Protein AF-A0A9P7WUP9-F1 (afdb_monomer_lite)

Foldseek 3Di:
DVVVLVVVLVCLLCVLVVVLVVVVPPPQQALLNNVVSLLSSLLSLLVVLVDCVSVDPPVVSVVSLVVSVVVVCCQCPVDPPVVSVLLNCLQLQQVLLQLPDDPPSNDNDSDSDPDDDDDDQDLSHDPVSLCVSLCCCLPVPLVVCVVVVVCVDVVSVPDDSVVLSVLSSQLSSCLSRCHPPNVDGDDDPDDSLNVLVVCCPPPSRNSVSVVNNPSSPD

Radius of gyration: 20.0 Å; chains: 1; bounding box: 51×33×60 Å

Secondary structure (DSSP, 8-state):
-HHHHHHHHHHHHHHHHHHHHHHHTSTT--HHHHHHHHHHHHHHHHHHHH-TTS---HHHHHHHHHHHHHHHHIIIIISS-THHHHHHHH-TTTTTTTTSS---TT-S-------------S-SS-HHHHHHHHHIIIIIIIIHHHHHT---SHHHHTS-HHHHHHHHHHHHHHHHHT-TTTTSPPPTT--HHHHHHHHTT-TTTHHHHHHHHGGGG-

pLDDT: mean 72.47, std 13.75, range [35.84, 87.88]

Structure (mmCIF, N/CA/C/O backbone):
data_AF-A0A9P7WUP9-F1
#
_entry.id   AF-A0A9P7WUP9-F1
#
loop_
_atom_site.group_PDB
_atom_site.id
_atom_site.type_symbol
_atom_site.label_atom_id
_atom_site.label_alt_id
_atom_site.label_comp_id
_atom_site.label_asym_id
_atom_site.label_entity_id
_atom_site.label_seq_id
_atom_site.pdbx_PDB_ins_code
_atom_site.Cartn_x
_atom_site.Cartn_y
_atom_site.Cartn_z
_atom_site.occupancy
_atom_site.B_iso_or_equiv
_atom_site.auth_seq_id
_atom_site.auth_comp_id
_atom_site.auth_asym_id
_atom_site.auth_atom_id
_atom_site.pdbx_PDB_model_num
ATOM 1 N N . MET A 1 1 ? -19.167 -6.032 39.238 1.00 62.56 1 MET A N 1
ATOM 2 C CA . MET A 1 1 ? -20.001 -5.848 38.029 1.00 62.56 1 MET A CA 1
ATOM 3 C C . MET A 1 1 ? -19.561 -4.649 37.181 1.00 62.56 1 MET A C 1
ATOM 5 O O . MET A 1 1 ? -19.282 -4.850 36.011 1.00 62.56 1 MET A O 1
ATOM 9 N N . TRP A 1 2 ? -19.409 -3.437 37.738 1.00 72.75 2 TRP A N 1
ATOM 10 C CA . TRP A 1 2 ? -18.970 -2.247 36.974 1.00 72.75 2 TRP A CA 1
ATOM 11 C C . TRP A 1 2 ? -17.569 -2.386 36.343 1.00 72.75 2 TRP A C 1
ATOM 13 O O . TRP A 1 2 ? -17.400 -2.153 35.153 1.00 72.75 2 TRP A O 1
ATOM 23 N N . LEU A 1 3 ? -16.593 -2.890 37.106 1.00 78.62 3 LEU A N 1
ATOM 24 C CA . LEU A 1 3 ? -15.221 -3.095 36.623 1.00 78.62 3 LEU A CA 1
ATOM 25 C C . LEU A 1 3 ? -15.123 -4.124 35.482 1.00 78.62 3 LEU A C 1
ATOM 27 O O . LEU A 1 3 ? -14.303 -3.977 34.585 1.00 78.62 3 LEU A O 1
ATOM 31 N N . GLN A 1 4 ? -15.994 -5.140 35.482 1.00 80.31 4 GLN A N 1
ATOM 32 C CA . GLN A 1 4 ? -16.059 -6.123 34.395 1.00 80.31 4 GLN A CA 1
ATOM 33 C C . GLN A 1 4 ? -16.580 -5.486 33.104 1.00 80.31 4 GLN A C 1
ATOM 35 O O . GLN A 1 4 ? -16.032 -5.753 32.043 1.00 80.31 4 GLN A O 1
ATOM 40 N N . LEU A 1 5 ? -17.584 -4.607 33.198 1.00 79.69 5 LEU A N 1
ATOM 41 C CA . LEU A 1 5 ? -18.147 -3.915 32.039 1.00 79.69 5 LEU A CA 1
ATOM 42 C C . LEU A 1 5 ? -17.128 -2.968 31.389 1.00 79.69 5 LEU A C 1
ATOM 44 O O . LEU A 1 5 ? -16.989 -2.963 30.168 1.00 79.69 5 LEU A O 1
ATOM 48 N N . GLU A 1 6 ? -16.401 -2.193 32.194 1.00 80.62 6 GLU A N 1
ATOM 49 C CA . GLU A 1 6 ? -15.355 -1.294 31.689 1.00 80.62 6 GLU A CA 1
ATOM 50 C C . GLU A 1 6 ? -14.178 -2.069 31.086 1.00 80.62 6 GLU A C 1
ATOM 52 O O . GLU A 1 6 ? -13.695 -1.724 30.007 1.00 80.62 6 GLU A O 1
ATOM 57 N N . LEU A 1 7 ? -13.780 -3.185 31.704 1.00 84.69 7 LEU A N 1
ATOM 58 C CA . LEU A 1 7 ? -12.747 -4.056 31.147 1.00 84.69 7 LEU A CA 1
ATOM 59 C C . LEU A 1 7 ? -13.171 -4.642 29.793 1.00 84.69 7 LEU A C 1
ATOM 61 O O . LEU A 1 7 ? -12.380 -4.641 28.854 1.00 84.69 7 LEU A O 1
ATOM 65 N N . THR A 1 8 ? -14.424 -5.087 29.653 1.00 85.25 8 THR A N 1
ATOM 66 C CA . THR A 1 8 ? -14.946 -5.590 28.374 1.00 85.25 8 THR A CA 1
ATOM 67 C C . THR A 1 8 ? -14.913 -4.521 27.283 1.00 85.25 8 THR A C 1
ATOM 69 O O . THR A 1 8 ? -14.540 -4.828 26.153 1.00 85.25 8 THR A O 1
ATOM 72 N N . LYS A 1 9 ? -15.246 -3.263 27.605 1.00 82.75 9 LYS A N 1
ATOM 73 C CA . LYS A 1 9 ? -15.165 -2.151 26.643 1.00 82.75 9 LYS A CA 1
ATOM 74 C C . LYS A 1 9 ? -13.730 -1.906 26.186 1.00 82.75 9 LYS A C 1
ATOM 76 O O . LYS A 1 9 ? -13.494 -1.789 24.987 1.00 82.75 9 LYS A O 1
ATOM 81 N N . ILE A 1 10 ? -12.779 -1.868 27.119 1.00 85.62 10 ILE A N 1
ATOM 82 C CA . ILE A 1 10 ? -11.359 -1.665 26.800 1.00 85.62 10 ILE A CA 1
ATOM 83 C C . ILE A 1 10 ? -10.838 -2.810 25.927 1.00 85.62 10 ILE A C 1
ATOM 85 O O . ILE A 1 10 ? -10.210 -2.557 24.903 1.00 85.62 10 ILE A O 1
ATOM 89 N N . VAL A 1 11 ? -11.142 -4.061 26.281 1.00 87.12 11 VAL A N 1
ATOM 90 C CA . VAL A 1 11 ? -10.733 -5.231 25.489 1.00 87.12 11 VAL A CA 1
ATOM 91 C C . VAL A 1 11 ? -11.311 -5.159 24.075 1.00 87.12 11 VAL A C 1
ATOM 93 O O . VAL A 1 11 ? -10.563 -5.335 23.118 1.00 87.12 11 VAL A O 1
ATOM 96 N N . ALA A 1 12 ? -12.596 -4.825 23.929 1.00 85.94 12 ALA A N 1
ATOM 97 C CA . ALA A 1 12 ? -13.234 -4.690 22.621 1.00 85.94 12 ALA A CA 1
ATOM 98 C C . ALA A 1 12 ? -12.594 -3.583 21.762 1.00 85.94 12 ALA A C 1
ATOM 100 O O . ALA A 1 12 ? -12.435 -3.756 20.558 1.00 85.94 12 ALA A O 1
ATOM 101 N N . ILE A 1 13 ? -12.194 -2.461 22.371 1.00 86.06 13 ILE A N 1
ATOM 102 C CA . ILE A 1 13 ? -11.512 -1.362 21.668 1.00 86.06 13 ILE A CA 1
ATOM 103 C C . ILE A 1 13 ? -10.080 -1.754 21.281 1.00 86.06 13 ILE A C 1
ATOM 105 O O . ILE A 1 13 ? -9.614 -1.369 20.215 1.00 86.06 13 ILE A O 1
ATOM 109 N N . LEU A 1 14 ? -9.355 -2.505 22.109 1.00 87.19 14 LEU A N 1
ATOM 110 C CA . LEU A 1 14 ? -7.961 -2.876 21.827 1.00 87.19 14 LEU A CA 1
ATOM 111 C C . LEU A 1 14 ? -7.829 -4.078 20.884 1.00 87.19 14 LEU A C 1
ATOM 113 O O . LEU A 1 14 ? -6.794 -4.248 20.237 1.00 87.19 14 LEU A O 1
ATOM 117 N N . GLU A 1 15 ? -8.863 -4.910 20.789 1.00 87.88 15 GLU A N 1
ATOM 118 C CA . GLU A 1 15 ? -8.843 -6.155 20.026 1.00 87.88 15 GLU A CA 1
ATOM 119 C C . GLU A 1 15 ? -8.478 -5.984 18.535 1.00 87.88 15 GLU A C 1
ATOM 121 O O . GLU A 1 15 ? -7.623 -6.744 18.068 1.00 87.88 15 GLU A O 1
ATOM 126 N N . PRO A 1 16 ? -9.026 -5.012 17.773 1.00 86.38 16 PRO A N 1
ATOM 127 C CA . PRO A 1 16 ? -8.656 -4.824 16.370 1.00 86.38 16 PRO A CA 1
ATOM 128 C C . PRO A 1 16 ? -7.158 -4.562 16.163 1.00 86.38 16 PRO A C 1
ATOM 130 O O . PRO A 1 16 ? -6.533 -5.220 15.333 1.00 86.38 16 PRO A O 1
ATOM 133 N N . ILE A 1 17 ? -6.556 -3.670 16.959 1.00 83.81 17 ILE A N 1
ATOM 134 C CA . ILE A 1 17 ? -5.115 -3.378 16.886 1.00 83.81 17 ILE A CA 1
ATOM 135 C C . ILE A 1 17 ? -4.290 -4.585 17.328 1.00 83.81 17 ILE A C 1
ATOM 137 O O . ILE A 1 17 ? -3.309 -4.927 16.671 1.00 83.81 17 ILE A O 1
ATOM 141 N N . ALA A 1 18 ? -4.690 -5.273 18.401 1.00 85.62 18 ALA A N 1
ATOM 142 C CA . ALA A 1 18 ? -3.982 -6.461 18.870 1.00 85.62 18 ALA A CA 1
ATOM 143 C C . ALA A 1 18 ? -3.947 -7.567 17.799 1.00 85.62 18 ALA A C 1
ATOM 145 O O . ALA A 1 18 ? -2.917 -8.221 17.613 1.00 85.62 18 ALA A O 1
ATOM 146 N N . ARG A 1 19 ? -5.046 -7.747 17.052 1.00 84.88 19 ARG A N 1
ATOM 147 C CA . ARG A 1 19 ? -5.116 -8.672 15.913 1.00 84.88 19 ARG A CA 1
ATOM 148 C C . ARG A 1 19 ? -4.184 -8.240 14.780 1.00 84.88 19 ARG A C 1
ATOM 150 O O . ARG A 1 19 ? -3.430 -9.085 14.302 1.00 84.88 19 ARG A O 1
ATOM 157 N N . SER A 1 20 ? -4.163 -6.962 14.398 1.00 82.50 20 SER A N 1
ATOM 158 C CA . SER A 1 20 ? -3.258 -6.470 13.345 1.00 82.50 20 SER A CA 1
ATOM 159 C C . SER A 1 20 ? -1.783 -6.597 13.734 1.00 82.50 20 SER A C 1
ATOM 161 O O . SER A 1 20 ? -0.998 -7.123 12.952 1.00 82.50 20 SER A O 1
ATOM 163 N N . ILE A 1 21 ? -1.414 -6.257 14.976 1.00 82.44 21 ILE A N 1
ATOM 164 C CA . ILE A 1 21 ? -0.048 -6.450 15.499 1.00 82.44 21 ILE A CA 1
ATOM 165 C C . ILE A 1 21 ? 0.349 -7.928 15.480 1.00 82.44 21 ILE A C 1
ATOM 167 O O . ILE A 1 21 ? 1.483 -8.267 15.143 1.00 82.44 21 ILE A O 1
ATOM 171 N N . LYS A 1 22 ? -0.569 -8.833 15.837 1.00 83.38 22 LYS A N 1
ATOM 172 C CA . LYS A 1 22 ? -0.310 -10.275 15.753 1.00 83.38 22 LYS A CA 1
ATOM 173 C C . LYS A 1 22 ? -0.059 -10.712 14.309 1.00 83.38 22 LYS A C 1
ATOM 175 O O . LYS A 1 22 ? 0.823 -11.537 14.090 1.00 83.38 22 LYS A O 1
ATOM 180 N N . CYS A 1 23 ? -0.797 -10.157 13.349 1.00 78.44 23 CYS A N 1
ATOM 181 C CA . CYS A 1 23 ? -0.606 -10.455 11.932 1.00 78.44 23 CYS A CA 1
ATOM 182 C C . CYS A 1 23 ? 0.737 -9.923 11.409 1.00 78.44 23 CYS A C 1
ATOM 184 O O . CYS A 1 23 ? 1.380 -10.625 10.642 1.00 78.44 23 CYS A O 1
ATOM 186 N N . PHE A 1 24 ? 1.229 -8.781 11.907 1.00 76.69 24 PHE A N 1
ATOM 187 C CA . PHE A 1 24 ? 2.567 -8.270 11.561 1.00 76.69 24 PHE A CA 1
ATOM 188 C C . PHE A 1 24 ? 3.713 -9.196 11.976 1.00 76.69 24 PHE A C 1
ATOM 190 O O . PHE A 1 24 ? 4.785 -9.156 11.385 1.00 76.69 24 PHE A O 1
ATOM 197 N N . LYS A 1 25 ? 3.505 -10.041 12.991 1.00 72.88 25 LYS A N 1
ATOM 198 C CA . LYS A 1 25 ? 4.520 -11.000 13.454 1.00 72.88 25 LYS A CA 1
ATOM 199 C C . LYS A 1 25 ? 4.623 -12.250 12.578 1.00 72.88 25 LYS A C 1
ATOM 201 O O . LYS A 1 25 ? 5.414 -13.137 12.894 1.00 72.88 25 LYS A O 1
ATOM 206 N N . LEU A 1 26 ? 3.819 -12.366 11.521 1.00 73.50 26 LEU A N 1
ATOM 207 C CA . LEU A 1 26 ? 3.956 -13.459 10.566 1.00 73.50 26 LEU A CA 1
ATOM 208 C C . LEU A 1 26 ? 5.232 -13.252 9.738 1.00 73.50 26 LEU A C 1
ATOM 210 O O . LEU A 1 26 ? 5.483 -12.154 9.246 1.00 73.50 26 LEU A O 1
ATOM 214 N N . LEU A 1 27 ? 6.007 -14.329 9.568 1.00 58.62 27 LEU A N 1
ATOM 215 C CA . LEU A 1 27 ? 7.340 -14.375 8.935 1.00 58.62 27 LEU A CA 1
ATOM 216 C C . LEU A 1 27 ? 7.410 -13.843 7.490 1.00 58.62 27 LEU A C 1
ATOM 218 O O . LEU A 1 27 ? 8.503 -13.678 6.962 1.00 58.62 27 LEU A O 1
ATOM 222 N N . HIS A 1 28 ? 6.269 -13.578 6.855 1.00 66.81 28 HIS A N 1
ATOM 223 C CA . HIS A 1 28 ? 6.172 -13.167 5.453 1.00 66.81 28 HIS A CA 1
ATOM 224 C C . HIS A 1 28 ? 5.300 -11.921 5.257 1.00 66.81 28 HIS A C 1
ATOM 226 O O . HIS A 1 28 ? 4.735 -11.735 4.185 1.00 66.81 28 HIS A O 1
ATOM 232 N N . THR A 1 29 ? 5.144 -11.090 6.292 1.00 72.88 29 THR A N 1
ATOM 233 C CA . THR A 1 29 ? 4.345 -9.863 6.180 1.00 72.88 29 THR A CA 1
ATOM 234 C C . THR A 1 29 ? 5.063 -8.857 5.289 1.00 72.88 29 THR A C 1
ATOM 236 O O . THR A 1 29 ? 6.100 -8.319 5.670 1.00 72.88 29 THR A O 1
ATOM 239 N N . THR A 1 30 ? 4.503 -8.577 4.116 1.00 75.94 30 THR A N 1
ATOM 240 C CA . THR A 1 30 ? 4.997 -7.511 3.241 1.00 75.94 30 THR A CA 1
ATOM 241 C C . THR A 1 30 ? 4.449 -6.152 3.695 1.00 75.94 30 THR A C 1
ATOM 243 O O . THR A 1 30 ? 3.399 -6.091 4.343 1.00 75.94 30 THR A O 1
ATOM 246 N N . PRO A 1 31 ? 5.079 -5.022 3.331 1.00 76.50 31 PRO A N 1
ATOM 247 C CA . PRO A 1 31 ? 4.503 -3.704 3.606 1.00 76.50 31 PRO A CA 1
ATOM 248 C C . PRO A 1 31 ? 3.100 -3.510 2.985 1.00 76.50 31 PRO A C 1
ATOM 250 O O . PRO A 1 31 ? 2.263 -2.808 3.554 1.00 76.50 31 PRO A O 1
ATOM 253 N N . ALA A 1 32 ? 2.779 -4.207 1.887 1.00 76.56 32 ALA A N 1
ATOM 254 C CA . ALA A 1 32 ? 1.422 -4.237 1.340 1.00 76.56 32 ALA A CA 1
ATOM 255 C C . ALA A 1 32 ? 0.431 -4.931 2.297 1.00 76.56 32 ALA A C 1
ATOM 257 O O . ALA A 1 32 ? -0.663 -4.415 2.535 1.00 76.56 32 ALA A O 1
ATOM 258 N N . ASP A 1 33 ? 0.825 -6.053 2.907 1.00 77.38 33 ASP A N 1
ATOM 259 C CA . ASP A 1 33 ? 0.020 -6.746 3.922 1.00 77.38 33 ASP A CA 1
ATOM 260 C C . ASP A 1 33 ? -0.185 -5.882 5.170 1.00 77.38 33 ASP A C 1
ATOM 262 O O . ASP A 1 33 ? -1.268 -5.889 5.760 1.00 77.38 33 ASP A O 1
ATOM 266 N N . VAL A 1 34 ? 0.818 -5.075 5.544 1.00 79.81 34 VAL A N 1
ATOM 267 C CA . VAL A 1 34 ? 0.693 -4.114 6.651 1.00 79.81 34 VAL A CA 1
ATOM 268 C C . VAL A 1 34 ? -0.456 -3.138 6.398 1.00 79.81 34 VAL A C 1
ATOM 270 O O . VAL A 1 34 ? -1.301 -2.934 7.276 1.00 79.81 34 VAL A O 1
ATOM 273 N N . MET A 1 35 ? -0.542 -2.600 5.178 1.00 78.25 35 MET A N 1
ATOM 274 C CA . MET A 1 35 ? -1.628 -1.708 4.772 1.00 78.25 35 MET A CA 1
ATOM 275 C C . MET A 1 35 ? -2.991 -2.418 4.821 1.00 78.25 35 MET A C 1
ATOM 277 O O . MET A 1 35 ? -3.964 -1.856 5.329 1.00 78.25 35 MET A O 1
ATOM 281 N N . VAL A 1 36 ? -3.069 -3.680 4.380 1.00 79.25 36 VAL A N 1
ATOM 282 C CA . VAL A 1 36 ? -4.298 -4.495 4.459 1.00 79.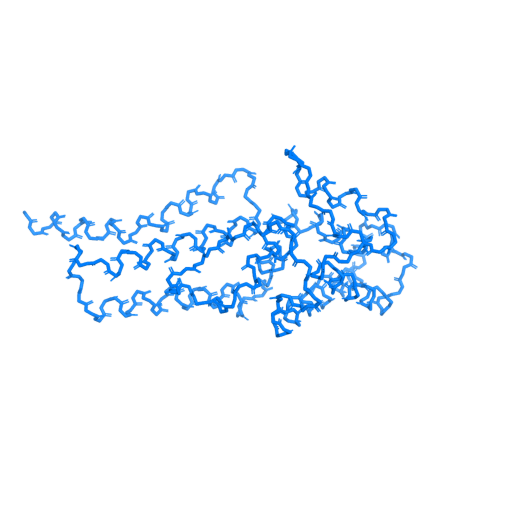25 36 VAL A CA 1
ATOM 283 C C . VAL A 1 36 ? -4.751 -4.701 5.903 1.00 79.25 36 VAL A C 1
ATOM 285 O O . VAL A 1 36 ? -5.920 -4.463 6.221 1.00 79.25 36 VAL A O 1
ATOM 288 N N . PHE A 1 37 ? -3.852 -5.106 6.801 1.00 81.81 37 PHE A N 1
ATOM 289 C CA . PHE A 1 37 ? -4.190 -5.315 8.210 1.00 81.81 37 PHE A CA 1
ATOM 290 C C . PHE A 1 37 ? -4.584 -4.018 8.914 1.00 81.81 37 PHE A C 1
ATOM 292 O O . PHE A 1 37 ? -5.443 -4.038 9.802 1.00 81.81 37 PHE A O 1
ATOM 299 N N . TRP A 1 38 ? -3.997 -2.887 8.524 1.00 79.62 38 TRP A N 1
ATOM 300 C CA . TRP A 1 38 ? -4.392 -1.587 9.051 1.00 79.62 38 TRP A CA 1
ATOM 301 C C . TRP A 1 38 ? -5.802 -1.195 8.600 1.00 79.62 38 TRP A C 1
ATOM 303 O O . TRP A 1 38 ? -6.638 -0.822 9.423 1.00 79.62 38 TRP A O 1
ATOM 313 N N . MET A 1 39 ? -6.123 -1.376 7.316 1.00 77.88 39 MET A N 1
ATOM 314 C CA . MET A 1 39 ? -7.476 -1.144 6.798 1.00 77.88 39 MET A CA 1
ATOM 315 C C . MET A 1 39 ? -8.512 -2.078 7.440 1.00 77.88 39 MET A C 1
ATOM 317 O O . MET A 1 39 ? -9.614 -1.643 7.776 1.00 77.88 39 MET A O 1
ATOM 321 N N . ALA A 1 40 ? -8.158 -3.343 7.683 1.00 80.94 40 ALA A N 1
ATOM 322 C CA . ALA A 1 40 ? -9.025 -4.295 8.376 1.00 80.94 40 ALA A CA 1
ATOM 323 C C . ALA A 1 40 ? -9.293 -3.895 9.841 1.00 80.94 40 ALA A C 1
ATOM 325 O O . ALA A 1 40 ? -10.426 -4.027 10.323 1.00 80.94 40 ALA A O 1
ATOM 326 N N . ALA A 1 41 ? -8.285 -3.368 10.548 1.00 83.44 41 ALA A N 1
ATOM 327 C CA . ALA A 1 41 ? -8.467 -2.812 11.889 1.00 83.44 41 ALA A CA 1
ATOM 328 C C . ALA A 1 41 ? -9.416 -1.612 11.875 1.00 83.44 41 ALA A C 1
ATOM 330 O O . ALA A 1 41 ? -10.348 -1.569 12.674 1.00 83.44 41 ALA A O 1
ATOM 331 N N . LEU A 1 42 ? -9.234 -0.676 10.944 1.00 81.75 42 LEU A N 1
ATOM 332 C CA . LEU A 1 42 ? -10.086 0.509 10.817 1.00 81.75 42 LEU A CA 1
ATOM 333 C C . LEU A 1 42 ? -11.546 0.150 10.504 1.00 81.75 42 LEU A C 1
ATOM 335 O O . LEU A 1 42 ? -12.458 0.652 11.161 1.00 81.75 42 LEU A O 1
ATOM 339 N N . ALA A 1 43 ? -11.779 -0.803 9.597 1.00 79.31 43 ALA A N 1
ATOM 340 C CA . ALA A 1 43 ? -13.119 -1.323 9.327 1.00 79.31 43 ALA A CA 1
ATOM 341 C C . ALA A 1 43 ? -13.752 -1.976 10.572 1.00 79.31 43 ALA A C 1
ATOM 343 O O . ALA A 1 43 ? -14.947 -1.815 10.839 1.00 79.31 43 ALA A O 1
ATOM 344 N N . SER A 1 44 ? -12.947 -2.688 11.368 1.00 82.75 44 SER A N 1
ATOM 345 C CA . SER A 1 44 ? -13.396 -3.277 12.634 1.00 82.75 44 SER A CA 1
ATOM 346 C C . SER A 1 44 ? -13.752 -2.199 13.660 1.00 82.75 44 SER A C 1
ATOM 348 O O . SER A 1 44 ? -14.784 -2.312 14.323 1.00 82.75 44 SER A O 1
ATOM 350 N N . TYR A 1 45 ? -12.958 -1.127 13.748 1.00 83.44 45 TYR A N 1
ATOM 351 C CA . TYR A 1 45 ? -13.278 0.031 14.577 1.00 83.44 45 TYR A CA 1
ATOM 352 C C . TYR A 1 45 ? -14.578 0.686 14.158 1.00 83.44 45 TYR A C 1
ATOM 354 O O . TYR A 1 45 ? -15.410 0.932 15.021 1.00 83.44 45 TYR A O 1
ATOM 362 N N . GLU A 1 46 ? -14.812 0.919 12.868 1.00 81.00 46 GLU A N 1
ATOM 363 C CA . GLU A 1 46 ? -16.058 1.559 12.450 1.00 81.00 46 GLU A CA 1
ATOM 364 C C . GLU A 1 46 ? -17.279 0.712 12.815 1.00 81.00 46 GLU A C 1
ATOM 366 O O . GLU A 1 46 ? -18.282 1.247 13.287 1.00 81.00 46 GLU A O 1
ATOM 371 N N . LYS A 1 47 ? -17.181 -0.619 12.705 1.00 81.25 47 LYS A N 1
ATOM 372 C CA . LYS A 1 47 ? -18.238 -1.528 13.166 1.00 81.25 47 LYS A CA 1
ATOM 373 C C . LYS A 1 47 ? -18.471 -1.417 14.673 1.00 81.25 47 LYS A C 1
ATOM 375 O O . LYS A 1 47 ? -19.620 -1.376 15.106 1.00 81.25 47 LYS A O 1
ATOM 380 N N . ILE A 1 48 ? -17.403 -1.374 15.468 1.00 83.62 48 ILE A N 1
ATOM 381 C CA . ILE A 1 48 ? -17.481 -1.270 16.930 1.00 83.62 48 ILE A CA 1
ATOM 382 C C . ILE A 1 48 ? -18.063 0.088 17.344 1.00 83.62 48 ILE A C 1
ATOM 384 O O . ILE A 1 48 ? -18.997 0.132 18.144 1.00 83.62 48 ILE A O 1
ATOM 388 N N . LEU A 1 49 ? -17.557 1.177 16.767 1.00 82.00 49 LEU A N 1
ATOM 389 C CA . LEU A 1 49 ? -17.940 2.556 17.075 1.00 82.00 49 LEU A CA 1
ATOM 390 C C . LEU A 1 49 ? -19.343 2.910 16.563 1.00 82.00 49 LEU A C 1
ATOM 392 O O . LEU A 1 49 ? -20.023 3.727 17.179 1.00 82.00 49 LEU A O 1
ATOM 396 N N . SER A 1 50 ? -19.799 2.281 15.476 1.00 79.81 50 SER A N 1
ATOM 397 C CA . SER A 1 50 ? -21.176 2.413 14.976 1.00 79.81 50 SER A CA 1
ATOM 398 C C . SER A 1 50 ? -22.168 1.516 15.718 1.00 79.81 50 SER A C 1
ATOM 400 O O . SER A 1 50 ? -23.379 1.715 15.619 1.00 79.81 50 SER A O 1
ATOM 402 N N . SER A 1 51 ? -21.686 0.515 16.460 1.00 77.00 51 SER A N 1
ATOM 403 C CA . SER A 1 51 ? -22.553 -0.355 17.247 1.00 77.00 51 SER A CA 1
ATOM 404 C C . SER A 1 51 ? -23.003 0.341 18.534 1.00 77.00 51 SER A C 1
ATOM 406 O O . SER A 1 51 ? -22.203 0.875 19.301 1.00 77.00 51 SER A O 1
ATOM 408 N N . SER A 1 52 ? -24.298 0.265 18.843 1.00 67.94 52 SER A N 1
ATOM 409 C CA . SER A 1 52 ? -24.848 0.739 20.122 1.00 67.94 52 SER A CA 1
ATOM 410 C C . SER A 1 52 ? -24.485 -0.164 21.315 1.00 67.94 52 SER A C 1
ATOM 412 O O . SER A 1 52 ? -24.873 0.121 22.448 1.00 67.94 52 SER A O 1
ATOM 414 N N . VAL A 1 53 ? -23.727 -1.243 21.077 1.00 71.19 53 VAL A N 1
ATOM 415 C CA . VAL A 1 53 ? -23.421 -2.306 22.046 1.00 71.19 53 VAL A CA 1
ATOM 416 C C . VAL A 1 53 ? -22.539 -1.799 23.186 1.00 71.19 53 VAL A C 1
ATOM 418 O O . VAL A 1 53 ? -22.809 -2.096 24.347 1.00 71.19 53 VAL A O 1
ATOM 421 N N . LEU A 1 54 ? -21.515 -0.995 22.883 1.00 70.62 54 LEU A N 1
ATOM 422 C CA . LEU A 1 54 ? -20.573 -0.514 23.900 1.00 70.62 54 LEU A CA 1
ATOM 423 C C . LEU A 1 54 ? -21.057 0.737 24.650 1.00 70.62 54 LEU A C 1
ATOM 425 O O . LEU A 1 54 ? -20.437 1.112 25.647 1.00 70.62 54 LEU A O 1
ATOM 429 N N . LYS A 1 55 ? -22.157 1.368 24.196 1.00 80.12 55 LYS A N 1
ATOM 430 C CA . LYS A 1 55 ? -22.725 2.618 24.746 1.00 80.12 55 LYS A CA 1
ATOM 431 C C . LYS A 1 55 ? -21.642 3.650 25.101 1.00 80.12 55 LYS A C 1
ATOM 433 O O . LYS A 1 55 ? -21.656 4.230 26.187 1.00 80.12 55 LYS A O 1
ATOM 438 N N . LEU A 1 56 ? -20.663 3.822 24.212 1.00 80.25 56 LEU A N 1
ATOM 439 C CA . LEU A 1 56 ? -19.565 4.755 24.435 1.00 80.25 56 LEU A CA 1
ATOM 440 C C . LEU A 1 56 ? -20.080 6.200 24.343 1.00 80.25 56 LEU A C 1
ATOM 442 O O . LEU A 1 56 ? -20.911 6.495 23.479 1.00 80.25 56 LEU A O 1
ATOM 446 N N . PRO A 1 57 ? -19.592 7.112 25.201 1.00 84.88 57 PRO A N 1
ATOM 447 C CA . PRO A 1 57 ? -19.833 8.538 25.044 1.00 84.88 57 PRO A CA 1
ATOM 448 C C . PRO A 1 57 ? -19.362 9.020 23.673 1.00 84.88 57 PRO A C 1
ATOM 450 O O . PRO A 1 57 ? -18.303 8.616 23.190 1.00 84.88 57 PRO A O 1
ATOM 453 N N . ARG A 1 58 ? -20.127 9.933 23.071 1.00 80.62 58 ARG A N 1
ATOM 454 C CA . ARG A 1 58 ? -19.809 10.491 21.752 1.00 80.62 58 ARG A CA 1
ATOM 455 C C . ARG A 1 58 ? -18.420 11.138 21.707 1.00 80.62 58 ARG A C 1
ATOM 457 O O . ARG A 1 58 ? -17.715 10.938 20.727 1.00 80.62 58 ARG A O 1
ATOM 464 N N . SER A 1 59 ? -18.018 11.828 22.774 1.00 83.81 59 SER A N 1
ATOM 465 C CA . SER A 1 59 ? -16.683 12.427 22.895 1.00 83.81 59 SER A CA 1
ATOM 466 C C . SER A 1 59 ? -15.567 11.388 22.760 1.00 83.81 59 SER A C 1
ATOM 468 O O . SER A 1 59 ? -14.659 11.566 21.963 1.00 83.81 59 SER A O 1
ATOM 470 N N . ILE A 1 60 ? -15.692 10.246 23.444 1.00 84.31 60 ILE A N 1
ATOM 471 C CA . ILE A 1 60 ? -14.704 9.159 23.383 1.00 84.31 60 ILE A CA 1
ATOM 472 C C . ILE A 1 60 ? -14.646 8.543 21.979 1.00 84.31 60 ILE A C 1
ATOM 474 O O . ILE A 1 60 ? -13.570 8.219 21.484 1.00 84.31 60 ILE A O 1
ATOM 478 N N . VAL A 1 61 ? -15.792 8.385 21.313 1.00 81.88 61 VAL A N 1
ATOM 479 C CA . VAL A 1 61 ? -15.836 7.884 19.930 1.00 81.88 61 VAL A CA 1
ATOM 480 C C . VAL A 1 61 ? -15.123 8.844 18.975 1.00 81.88 61 VAL A C 1
ATOM 482 O O . VAL A 1 61 ? -14.371 8.402 18.107 1.00 81.88 61 VAL A O 1
ATOM 485 N N . GLU A 1 62 ? -15.351 10.148 19.129 1.00 81.88 62 GLU A N 1
ATOM 486 C CA . GLU A 1 62 ? -14.698 11.184 18.327 1.00 81.88 62 GLU A CA 1
ATOM 487 C C . GLU A 1 62 ? -13.182 11.223 18.584 1.00 81.88 62 GLU A C 1
ATOM 489 O O . GLU A 1 62 ? -12.418 11.267 17.618 1.00 81.88 62 GLU A O 1
ATOM 494 N N . ASP A 1 63 ? -12.738 11.067 19.835 1.00 84.69 63 ASP A N 1
ATOM 495 C CA . ASP A 1 63 ? -11.316 10.983 20.196 1.00 84.69 63 ASP A CA 1
ATOM 496 C C . ASP A 1 63 ? -10.634 9.756 19.576 1.00 84.69 63 ASP A C 1
ATOM 498 O O . ASP A 1 63 ? -9.567 9.867 18.967 1.00 84.69 63 ASP A O 1
ATOM 502 N N . ILE A 1 64 ? -11.267 8.579 19.662 1.0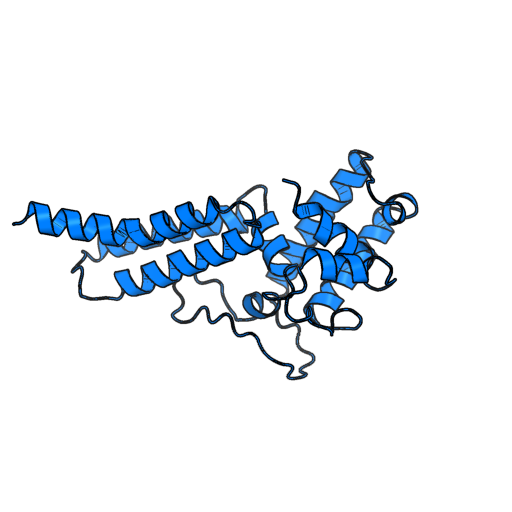0 83.75 64 ILE A N 1
ATOM 503 C CA . ILE A 1 64 ? -10.745 7.351 19.043 1.00 83.75 64 ILE A CA 1
ATOM 504 C C . ILE A 1 64 ? -10.625 7.538 17.527 1.00 83.75 64 ILE A C 1
ATOM 506 O O . ILE A 1 64 ? -9.593 7.201 16.942 1.00 83.75 64 ILE A O 1
ATOM 510 N N . ARG A 1 65 ? -11.640 8.122 16.876 1.00 82.31 65 ARG A N 1
ATOM 511 C CA . ARG A 1 65 ? -11.584 8.424 15.438 1.00 82.31 65 ARG A CA 1
ATOM 512 C C . ARG A 1 65 ? -10.469 9.407 15.103 1.00 82.31 65 ARG A C 1
ATOM 514 O O . ARG A 1 65 ? -9.780 9.208 14.105 1.00 82.31 65 ARG A O 1
ATOM 521 N N . ALA A 1 66 ? -10.274 10.446 15.912 1.00 80.56 66 ALA A N 1
ATOM 522 C CA . ALA A 1 66 ? -9.209 11.421 15.713 1.00 80.56 66 ALA A CA 1
ATOM 523 C C . ALA A 1 66 ? -7.821 10.767 15.799 1.00 80.56 66 ALA A C 1
ATOM 525 O O . ALA A 1 66 ? -6.990 10.993 14.919 1.00 80.56 66 ALA A O 1
ATOM 526 N N . ILE A 1 67 ? -7.593 9.900 16.792 1.00 84.19 67 ILE A N 1
ATOM 527 C CA . ILE A 1 67 ? -6.335 9.156 16.956 1.00 84.19 67 ILE A CA 1
ATOM 528 C C . ILE A 1 67 ? -6.084 8.238 15.755 1.00 84.19 67 ILE A C 1
ATOM 530 O O . ILE A 1 67 ? -5.003 8.273 15.172 1.00 84.19 67 ILE A O 1
ATOM 534 N N . LEU A 1 68 ? -7.082 7.450 15.351 1.00 82.75 68 LEU A N 1
ATOM 535 C CA . LEU A 1 68 ? -6.962 6.523 14.221 1.00 82.75 68 LEU A CA 1
ATOM 536 C C . LEU A 1 68 ? -6.715 7.256 12.894 1.00 82.75 68 LEU A C 1
ATOM 538 O O . LEU A 1 68 ? -5.863 6.838 12.113 1.00 82.75 68 LEU A O 1
ATOM 542 N N . ASN A 1 69 ? -7.404 8.377 12.656 1.00 78.88 69 ASN A N 1
ATOM 543 C CA . ASN A 1 69 ? -7.173 9.228 11.487 1.00 78.88 69 ASN A CA 1
ATOM 544 C C . ASN A 1 69 ? -5.770 9.836 11.489 1.00 78.88 69 ASN A C 1
ATOM 546 O O . ASN A 1 69 ? -5.119 9.873 10.447 1.00 78.88 69 ASN A O 1
ATOM 550 N N . LYS A 1 70 ? -5.306 10.312 12.650 1.00 80.56 70 LYS A N 1
ATOM 551 C CA . LYS A 1 70 ? -3.955 10.849 12.806 1.00 80.56 70 LYS A CA 1
ATOM 552 C C . LYS A 1 70 ? -2.914 9.786 12.459 1.00 80.56 70 LYS A C 1
ATOM 554 O O . LYS A 1 70 ? -2.099 10.031 11.584 1.00 80.56 70 LYS A O 1
ATOM 559 N N . GLN A 1 71 ? -3.010 8.595 13.050 1.00 79.94 71 GLN A N 1
ATOM 560 C CA . GLN A 1 71 ? -2.093 7.482 12.774 1.00 79.94 71 GLN A CA 1
ATOM 561 C C . GLN A 1 71 ? -2.133 7.034 11.303 1.00 79.94 71 GLN A C 1
ATOM 563 O O . GLN A 1 71 ? -1.098 6.755 10.703 1.00 79.94 71 GLN A O 1
ATOM 568 N N . PHE A 1 72 ? -3.317 7.007 10.682 1.00 76.00 72 PHE A N 1
ATOM 569 C CA . PHE A 1 72 ? -3.446 6.707 9.255 1.00 76.00 72 PHE A CA 1
ATOM 570 C C . PHE A 1 72 ? -2.755 7.757 8.374 1.00 76.00 72 PHE A C 1
ATOM 572 O O . PHE A 1 72 ? -2.036 7.393 7.445 1.00 76.00 72 PHE A O 1
ATOM 579 N N . ASN A 1 73 ? -2.955 9.049 8.650 1.00 73.69 73 ASN A N 1
ATOM 580 C CA . ASN A 1 73 ? -2.294 10.123 7.904 1.00 73.69 73 ASN A CA 1
ATOM 581 C C . ASN A 1 73 ? -0.776 10.113 8.131 1.00 73.69 73 ASN A C 1
ATOM 583 O O . ASN A 1 73 ? -0.034 10.225 7.161 1.00 73.69 73 ASN A O 1
ATOM 587 N N . GLU A 1 74 ? -0.320 9.884 9.365 1.00 74.44 74 GLU A N 1
ATOM 588 C CA . GLU A 1 74 ? 1.105 9.735 9.677 1.00 74.44 74 GLU A CA 1
ATOM 589 C C . GLU A 1 74 ? 1.733 8.624 8.833 1.00 74.44 74 GLU A C 1
ATOM 591 O O . GLU A 1 74 ? 2.766 8.841 8.221 1.00 74.44 74 GLU A O 1
ATOM 596 N N . MET A 1 75 ? 1.075 7.475 8.690 1.00 69.50 75 MET A N 1
ATOM 597 C CA . MET A 1 75 ? 1.593 6.361 7.890 1.00 69.50 75 MET A CA 1
ATOM 598 C C . MET A 1 75 ? 1.502 6.561 6.366 1.00 69.50 75 MET A C 1
ATOM 600 O O . MET A 1 75 ? 2.234 5.901 5.633 1.00 69.50 75 MET A O 1
ATOM 604 N N . THR A 1 76 ? 0.600 7.418 5.872 1.00 65.56 76 THR A N 1
ATOM 605 C CA . THR A 1 76 ? 0.288 7.519 4.427 1.00 65.56 76 THR A CA 1
ATOM 606 C C . THR A 1 76 ? 0.624 8.854 3.767 1.00 65.56 76 THR A C 1
ATOM 608 O O . THR A 1 76 ? 0.611 8.919 2.541 1.00 65.56 76 THR A O 1
ATOM 611 N N . LYS A 1 77 ? 0.845 9.923 4.537 1.00 63.78 77 LYS A N 1
ATOM 612 C CA . LYS A 1 77 ? 1.069 11.289 4.030 1.00 63.78 77 LYS A CA 1
ATOM 613 C C . LYS A 1 77 ? 2.269 11.980 4.668 1.00 63.78 77 LYS A C 1
ATOM 615 O O . LYS A 1 77 ? 2.945 12.728 3.973 1.00 63.78 77 LYS A O 1
ATOM 620 N N . ASP A 1 78 ? 2.504 11.751 5.963 1.00 56.97 78 ASP A N 1
ATOM 621 C CA . ASP A 1 78 ? 3.491 12.514 6.747 1.00 56.97 78 ASP A CA 1
ATOM 622 C C . ASP A 1 78 ? 4.733 11.692 7.165 1.00 56.97 78 ASP A C 1
ATOM 624 O O . ASP A 1 78 ? 5.666 12.237 7.756 1.00 56.97 78 ASP A O 1
ATOM 628 N N . ALA A 1 79 ? 4.780 10.388 6.872 1.00 48.88 79 ALA A N 1
ATOM 629 C CA . ALA A 1 79 ? 5.946 9.545 7.142 1.00 48.88 79 ALA A CA 1
ATOM 630 C C . ALA A 1 79 ? 7.027 9.714 6.059 1.00 48.88 79 ALA A C 1
ATOM 632 O O . ALA A 1 79 ? 6.701 9.891 4.888 1.00 48.88 79 ALA A O 1
ATOM 633 N N . PRO A 1 80 ? 8.318 9.502 6.385 1.00 50.75 80 PRO A N 1
ATOM 634 C CA . PRO A 1 80 ? 9.402 9.400 5.396 1.00 50.75 80 PRO A CA 1
ATOM 635 C C . PRO A 1 80 ? 9.284 8.170 4.465 1.00 50.75 80 PRO A C 1
ATOM 637 O O . PRO A 1 80 ? 10.226 7.819 3.756 1.00 50.75 80 PRO A O 1
ATOM 640 N N . SER A 1 81 ? 8.151 7.467 4.488 1.00 57.72 81 SER A N 1
ATOM 641 C CA . SER A 1 81 ? 7.974 6.156 3.891 1.00 57.72 81 SER A CA 1
ATOM 642 C C . SER A 1 81 ? 6.568 6.006 3.311 1.00 57.72 81 SER A C 1
ATOM 644 O O . SER A 1 81 ? 5.742 5.254 3.831 1.00 57.72 81 SER A O 1
ATOM 646 N N . ASP A 1 82 ? 6.335 6.604 2.143 1.00 70.31 82 ASP A N 1
ATOM 647 C CA . ASP A 1 82 ? 5.237 6.195 1.251 1.00 70.31 82 ASP A CA 1
ATOM 648 C C . ASP A 1 82 ? 5.411 4.747 0.745 1.00 70.31 82 ASP A C 1
ATOM 650 O O . ASP A 1 82 ? 4.675 4.294 -0.131 1.00 70.31 82 ASP A O 1
ATOM 654 N N . CYS A 1 83 ? 6.361 3.985 1.305 1.00 72.50 83 CYS A N 1
ATOM 655 C CA . CYS A 1 83 ? 6.610 2.585 1.013 1.00 72.50 83 CYS A CA 1
ATOM 656 C C . CYS A 1 83 ? 5.347 1.736 1.176 1.00 72.50 83 CYS A C 1
ATOM 658 O O . CYS A 1 83 ? 5.123 0.863 0.348 1.00 72.50 83 CYS A O 1
ATOM 660 N N . TYR A 1 84 ? 4.481 2.005 2.159 1.00 74.38 84 TYR A N 1
ATOM 661 C CA . TYR A 1 84 ? 3.240 1.246 2.348 1.00 74.38 84 TYR A CA 1
ATOM 662 C C . TYR A 1 84 ? 2.242 1.506 1.219 1.00 74.38 84 TYR A C 1
ATOM 664 O O . TYR A 1 84 ? 1.683 0.570 0.658 1.00 74.38 84 TYR A O 1
ATOM 672 N N . ALA A 1 85 ? 2.058 2.769 0.825 1.00 73.94 85 ALA A N 1
ATOM 673 C CA . ALA A 1 85 ? 1.188 3.126 -0.294 1.00 73.94 85 ALA A CA 1
ATOM 674 C C . ALA A 1 85 ? 1.756 2.633 -1.636 1.00 73.94 85 ALA A C 1
ATOM 676 O O . ALA A 1 85 ? 1.012 2.129 -2.478 1.00 73.94 85 ALA A O 1
ATOM 677 N N . ALA A 1 86 ? 3.074 2.735 -1.819 1.00 76.69 86 ALA A N 1
ATOM 678 C CA . ALA A 1 86 ? 3.775 2.284 -3.011 1.00 76.69 86 ALA A CA 1
ATOM 679 C C . ALA A 1 86 ? 3.734 0.761 -3.158 1.00 76.69 86 ALA A C 1
ATOM 681 O O . ALA A 1 86 ? 3.331 0.264 -4.201 1.00 76.69 86 ALA A O 1
ATOM 682 N N . THR A 1 87 ? 4.077 0.006 -2.117 1.00 77.44 87 THR A N 1
ATOM 683 C CA . THR A 1 87 ? 4.014 -1.466 -2.143 1.00 77.44 87 THR A CA 1
ATOM 684 C C . THR A 1 87 ? 2.585 -1.973 -2.281 1.00 77.44 87 THR A C 1
ATOM 686 O O . THR A 1 87 ? 2.358 -2.923 -3.019 1.00 77.44 87 THR A O 1
ATOM 689 N N . PHE A 1 88 ? 1.609 -1.312 -1.653 1.00 78.06 88 PHE A N 1
ATOM 690 C CA . PHE A 1 88 ? 0.200 -1.650 -1.828 1.00 78.06 88 PHE A CA 1
ATOM 691 C C . PHE A 1 88 ? -0.286 -1.396 -3.264 1.00 78.06 88 PHE A C 1
ATOM 693 O O . PHE A 1 88 ? -1.067 -2.185 -3.789 1.00 78.06 88 PHE A O 1
ATOM 700 N N . LEU A 1 89 ? 0.206 -0.343 -3.930 1.00 79.00 89 LEU A N 1
ATOM 701 C CA . LEU A 1 89 ? -0.046 -0.116 -5.356 1.00 79.00 89 LEU A CA 1
ATOM 702 C C . LEU A 1 89 ? 0.611 -1.199 -6.223 1.00 79.00 89 LEU A C 1
ATOM 704 O O . LEU A 1 89 ? -0.027 -1.729 -7.131 1.00 79.00 89 LEU A O 1
ATOM 708 N N . LEU A 1 90 ? 1.875 -1.520 -5.946 1.00 81.81 90 LEU A N 1
ATOM 709 C CA . LEU A 1 90 ? 2.672 -2.500 -6.692 1.00 81.81 90 LEU A CA 1
ATOM 710 C C . LEU A 1 90 ? 2.266 -3.955 -6.424 1.00 81.81 90 LEU A C 1
ATOM 712 O O . LEU A 1 90 ? 2.800 -4.853 -7.065 1.00 81.81 90 LEU A O 1
ATOM 716 N N . GLU A 1 91 ? 1.332 -4.201 -5.508 1.00 81.50 91 GLU A N 1
ATOM 717 C CA . GLU A 1 91 ? 0.736 -5.513 -5.293 1.00 81.50 91 GLU A CA 1
ATOM 718 C C . GLU A 1 91 ? -0.387 -5.741 -6.324 1.00 81.50 91 GLU A C 1
ATOM 720 O O . GLU A 1 91 ? -1.463 -5.135 -6.208 1.00 81.50 91 GLU A O 1
ATOM 725 N N . PRO A 1 92 ? -0.190 -6.612 -7.336 1.00 79.44 92 PRO A N 1
ATOM 726 C CA . PRO A 1 92 ? -1.151 -6.789 -8.424 1.00 79.44 92 PRO A CA 1
ATOM 727 C C . PRO A 1 92 ? -2.532 -7.217 -7.928 1.00 79.44 92 PRO A C 1
ATOM 729 O O . PRO A 1 92 ? -3.545 -6.846 -8.524 1.00 79.44 92 PRO A O 1
ATOM 732 N N . ARG A 1 93 ? -2.587 -7.940 -6.800 1.00 77.44 93 ARG A N 1
ATOM 733 C CA . ARG A 1 93 ? -3.834 -8.398 -6.170 1.00 77.44 93 ARG A CA 1
ATOM 734 C C . ARG A 1 93 ? -4.665 -7.252 -5.584 1.00 77.44 93 ARG A C 1
ATOM 736 O O . ARG A 1 93 ? -5.882 -7.392 -5.459 1.00 77.44 93 ARG A O 1
ATOM 743 N N . TYR A 1 94 ? -4.036 -6.128 -5.234 1.00 73.44 94 TYR A N 1
ATOM 744 C CA . TYR A 1 94 ? -4.687 -4.974 -4.599 1.00 73.44 94 TYR A CA 1
ATOM 745 C C . TYR A 1 94 ? -4.679 -3.704 -5.452 1.00 73.44 94 TYR A C 1
ATOM 747 O O . TYR A 1 94 ? -5.263 -2.698 -5.048 1.00 73.44 94 TYR A O 1
ATOM 755 N N . ARG A 1 95 ? -4.103 -3.757 -6.655 1.00 69.50 95 ARG A N 1
ATOM 756 C CA . ARG A 1 95 ? -4.063 -2.658 -7.629 1.00 69.50 95 ARG A CA 1
ATOM 757 C C . ARG A 1 95 ? -5.400 -1.918 -7.784 1.00 69.50 95 ARG A C 1
ATOM 759 O O . ARG A 1 95 ? -5.428 -0.690 -7.785 1.00 69.50 95 ARG A O 1
ATOM 766 N N . ASP A 1 96 ? -6.512 -2.651 -7.859 1.00 64.12 96 ASP A N 1
ATOM 767 C CA . ASP A 1 96 ? -7.852 -2.066 -8.033 1.00 64.12 96 ASP A CA 1
ATOM 768 C C . ASP A 1 96 ? -8.510 -1.626 -6.711 1.00 64.12 96 ASP A C 1
ATOM 770 O O . ASP A 1 96 ? -9.530 -0.937 -6.717 1.00 64.12 96 ASP A O 1
ATOM 774 N N . ALA A 1 97 ? -7.958 -2.003 -5.556 1.00 62.44 97 ALA A N 1
ATOM 775 C CA . ALA A 1 97 ? -8.499 -1.605 -4.258 1.00 62.44 97 ALA A CA 1
ATOM 776 C C . ALA A 1 97 ? -8.276 -0.106 -3.990 1.00 62.44 97 ALA A C 1
ATOM 778 O O . ALA A 1 97 ? -9.143 0.546 -3.412 1.00 62.44 97 ALA A O 1
ATOM 779 N N . LEU A 1 98 ? -7.161 0.456 -4.475 1.00 54.75 98 LEU A N 1
ATOM 780 C CA . LEU A 1 98 ? -6.857 1.897 -4.428 1.00 54.75 98 LEU A CA 1
ATOM 781 C C . LEU A 1 98 ? -7.699 2.739 -5.393 1.00 54.75 98 LEU A C 1
ATOM 783 O O . LEU A 1 98 ? -7.774 3.959 -5.241 1.00 54.75 98 LEU A O 1
ATOM 787 N N . ALA A 1 99 ? -8.307 2.104 -6.394 1.00 45.84 99 ALA A N 1
ATOM 788 C CA . ALA A 1 99 ? -9.139 2.782 -7.375 1.00 45.84 99 ALA A CA 1
ATOM 789 C C . ALA A 1 99 ? -10.523 3.177 -6.844 1.00 45.84 99 ALA A C 1
ATOM 791 O O . ALA A 1 99 ? -11.206 4.024 -7.421 1.00 45.84 99 ALA A O 1
ATOM 792 N N . ASN A 1 100 ? -10.962 2.569 -5.741 1.00 45.38 100 ASN A N 1
ATOM 793 C CA . ASN A 1 100 ? -12.247 2.901 -5.151 1.00 45.38 100 ASN A CA 1
ATOM 794 C C . ASN A 1 100 ? -12.089 4.108 -4.217 1.00 45.38 100 ASN A C 1
ATOM 796 O O . ASN A 1 100 ? -11.387 4.091 -3.211 1.00 45.38 100 ASN A O 1
ATOM 800 N N . ASP A 1 101 ? -12.734 5.179 -4.651 1.00 49.19 101 ASP A N 1
ATOM 801 C CA . ASP A 1 101 ? -12.687 6.553 -4.182 1.00 49.19 101 ASP A CA 1
ATOM 802 C C . ASP A 1 101 ? -12.658 6.753 -2.649 1.00 49.19 101 ASP A C 1
ATOM 804 O O . ASP A 1 101 ? -13.454 6.181 -1.908 1.00 49.19 101 ASP A O 1
ATOM 808 N N . LYS A 1 102 ? -11.785 7.678 -2.215 1.00 48.88 102 LYS A N 1
ATOM 809 C CA . LYS A 1 102 ? -11.516 8.127 -0.833 1.00 48.88 102 LYS A CA 1
ATOM 810 C C . LYS A 1 102 ? -11.036 7.007 0.111 1.00 48.88 102 LYS A C 1
ATOM 812 O O . LYS A 1 102 ? -11.869 6.282 0.651 1.00 48.88 102 LYS A O 1
ATOM 817 N N . PRO A 1 103 ? -9.742 6.969 0.495 1.00 49.78 103 PRO A N 1
ATOM 818 C CA . PRO A 1 103 ? -9.355 6.342 1.752 1.00 49.78 103 PRO A CA 1
ATOM 819 C C . PRO A 1 103 ? -9.905 7.206 2.896 1.00 49.78 103 PRO A C 1
ATOM 821 O O . PRO A 1 103 ? -9.207 8.013 3.501 1.00 49.78 103 PRO A O 1
ATOM 824 N N . ASN A 1 104 ? -11.211 7.118 3.133 1.00 48.47 104 ASN A N 1
ATOM 825 C CA . ASN A 1 104 ? -11.768 7.436 4.426 1.00 48.47 104 ASN A CA 1
ATOM 826 C C . ASN A 1 104 ? -11.667 6.129 5.221 1.00 48.47 104 ASN A C 1
ATOM 828 O O . ASN A 1 104 ? -12.370 5.175 4.879 1.00 48.47 104 ASN A O 1
ATOM 832 N N . PRO A 1 105 ? -10.818 6.066 6.257 1.00 50.81 105 PRO A N 1
ATOM 833 C CA . PRO A 1 105 ? -10.660 4.867 7.077 1.00 50.81 105 PRO A CA 1
ATOM 834 C C . PRO A 1 105 ? -11.964 4.449 7.786 1.00 50.81 105 PRO A C 1
ATOM 836 O O . PRO A 1 105 ? -12.060 3.331 8.281 1.00 50.81 105 PRO A O 1
ATOM 839 N N . PHE A 1 106 ? -12.984 5.315 7.777 1.00 49.47 106 PHE A N 1
ATOM 840 C CA . PHE A 1 106 ? -14.327 5.075 8.304 1.00 49.47 106 PHE A CA 1
ATOM 841 C C . PHE A 1 106 ? -15.425 5.075 7.226 1.00 49.47 106 PHE A C 1
ATOM 843 O O . PHE A 1 106 ? -16.608 5.074 7.557 1.00 49.47 106 PHE A O 1
ATOM 850 N N . ALA A 1 107 ? -15.097 5.110 5.927 1.00 47.16 107 ALA A N 1
ATOM 851 C CA . ALA A 1 107 ? -16.132 4.915 4.914 1.00 47.16 107 ALA A CA 1
ATOM 852 C C . ALA A 1 107 ? -16.676 3.488 5.034 1.00 47.16 107 ALA A C 1
ATOM 854 O O . ALA A 1 107 ? -15.915 2.524 5.036 1.00 47.16 107 ALA A O 1
ATOM 855 N N . HIS A 1 108 ? -18.003 3.375 5.090 1.00 38.44 108 HIS A N 1
ATOM 856 C CA . HIS A 1 108 ? -18.799 2.158 5.304 1.00 38.44 108 HIS A CA 1
ATOM 857 C C . HIS A 1 108 ? -18.487 0.956 4.384 1.00 38.44 108 HIS A C 1
ATOM 859 O O . HIS A 1 108 ? -19.107 -0.098 4.518 1.00 38.44 108 HIS A O 1
ATOM 865 N N . SER A 1 109 ? -17.558 1.085 3.439 1.00 37.22 109 SER A N 1
ATOM 866 C CA . SER A 1 109 ? -17.267 0.077 2.434 1.00 37.22 109 SER A CA 1
ATOM 867 C C . SER A 1 109 ? -15.859 0.258 1.855 1.00 37.22 109 SER A C 1
ATOM 869 O O . SER A 1 109 ? -15.714 0.700 0.716 1.00 37.22 109 SER A O 1
ATOM 871 N N . PHE A 1 110 ? -14.810 -0.122 2.589 1.00 40.94 110 PHE A N 1
ATOM 872 C CA . PHE A 1 110 ? -13.560 -0.490 1.917 1.00 40.94 110 PHE A CA 1
ATOM 873 C C . PHE A 1 110 ? -13.734 -1.907 1.369 1.00 40.94 110 PHE A C 1
ATOM 875 O O . PHE A 1 110 ? -13.367 -2.900 1.993 1.00 40.94 110 PHE A O 1
ATOM 882 N N . ILE A 1 111 ? -14.428 -2.020 0.235 1.00 39.78 111 ILE A N 1
ATOM 883 C CA . ILE A 1 111 ? -14.548 -3.303 -0.449 1.00 39.78 111 ILE A CA 1
ATOM 884 C C . ILE A 1 111 ? -13.283 -3.451 -1.282 1.00 39.78 111 ILE A C 1
ATOM 886 O O . ILE A 1 111 ? -13.131 -2.783 -2.305 1.00 39.78 111 ILE A O 1
ATOM 890 N N . ILE A 1 112 ? -12.401 -4.357 -0.863 1.00 42.25 112 ILE A N 1
ATOM 891 C CA . ILE A 1 112 ? -11.370 -4.915 -1.737 1.00 42.25 112 ILE A CA 1
ATOM 892 C C . ILE A 1 112 ? -12.122 -5.747 -2.784 1.00 42.25 112 ILE A C 1
ATOM 894 O O . ILE A 1 112 ? -12.348 -6.942 -2.615 1.00 42.25 112 ILE A O 1
ATOM 898 N N . ARG A 1 113 ? -12.647 -5.087 -3.822 1.00 38.19 113 ARG A N 1
ATOM 899 C CA . ARG A 1 113 ? -13.228 -5.773 -4.976 1.00 38.19 113 ARG A CA 1
ATOM 900 C C . ARG A 1 113 ? -12.066 -6.185 -5.862 1.00 38.19 113 ARG A C 1
ATOM 902 O O . ARG A 1 113 ? -11.486 -5.337 -6.530 1.00 38.19 113 ARG A O 1
ATOM 909 N N . THR A 1 114 ? -11.764 -7.475 -5.900 1.00 38.78 114 THR A N 1
ATOM 910 C CA . THR A 1 114 ? -11.064 -8.086 -7.031 1.00 38.78 114 THR A CA 1
ATOM 911 C C . THR A 1 114 ? -11.975 -7.945 -8.248 1.00 38.78 114 THR A C 1
ATOM 913 O O . THR A 1 114 ? -12.899 -8.730 -8.461 1.00 38.78 114 THR A O 1
ATOM 916 N N . ARG A 1 115 ? -11.826 -6.851 -9.003 1.00 43.81 115 ARG A N 1
ATOM 917 C CA . ARG A 1 115 ? -12.654 -6.618 -10.184 1.00 43.81 115 ARG A CA 1
ATOM 918 C C . ARG A 1 115 ? -12.073 -7.450 -11.322 1.00 43.81 115 ARG A C 1
ATOM 920 O O . ARG A 1 115 ? -11.037 -7.112 -11.879 1.00 43.81 115 ARG A O 1
ATOM 927 N N . HIS A 1 116 ? -12.756 -8.531 -11.686 1.00 39.78 116 HIS A N 1
ATOM 928 C CA . HIS A 1 116 ? -12.510 -9.170 -12.973 1.00 39.78 116 HIS A CA 1
ATOM 929 C C . HIS A 1 116 ? -12.887 -8.187 -14.091 1.00 39.78 116 HIS A C 1
ATOM 931 O O . HIS A 1 116 ? -13.969 -7.600 -14.069 1.00 39.78 116 HIS A O 1
ATOM 937 N N . ALA A 1 117 ? -11.931 -7.982 -14.998 1.00 44.62 117 ALA A N 1
ATOM 938 C CA . ALA A 1 117 ? -11.950 -7.164 -16.207 1.00 44.62 117 ALA A CA 1
ATOM 939 C C . ALA A 1 117 ? -13.319 -6.589 -16.627 1.00 44.62 117 ALA A C 1
ATOM 941 O O . ALA A 1 117 ? -14.186 -7.294 -17.137 1.00 44.62 117 ALA A O 1
ATOM 942 N N . SER A 1 118 ? -13.468 -5.268 -16.532 1.00 36.31 118 SER A N 1
ATOM 943 C CA . SER A 1 118 ? -14.431 -4.532 -17.355 1.00 36.31 118 SER A CA 1
ATOM 944 C C . SER A 1 118 ? -13.723 -3.318 -17.945 1.00 36.31 118 SER A C 1
ATOM 946 O O . SER A 1 118 ? -13.404 -2.381 -17.212 1.00 36.31 118 SER A O 1
ATOM 948 N N . GLY A 1 119 ? -13.431 -3.388 -19.246 1.00 37.72 119 GLY A N 1
ATOM 949 C CA . GLY A 1 119 ? -12.673 -2.399 -20.008 1.00 37.72 119 GLY A CA 1
ATOM 950 C C . GLY A 1 119 ? -13.337 -1.026 -20.026 1.00 37.72 119 GLY A C 1
ATOM 951 O O . GLY A 1 119 ? -14.291 -0.794 -20.764 1.00 37.72 119 GLY A O 1
ATOM 952 N N . GLY A 1 120 ? -12.796 -0.115 -19.225 1.00 39.50 120 GLY A N 1
ATOM 953 C CA . GLY A 1 120 ? -13.039 1.317 -19.309 1.00 39.50 120 GLY A CA 1
ATOM 954 C C . GLY A 1 120 ? -11.692 2.026 -19.335 1.00 39.50 120 GLY A C 1
ATOM 955 O O . GLY A 1 120 ? -10.826 1.725 -18.522 1.00 39.50 120 GLY A O 1
ATOM 956 N N . SER A 1 121 ? -11.515 2.953 -20.273 1.00 42.84 121 SER A N 1
ATOM 957 C CA . SER A 1 121 ? -10.290 3.729 -20.520 1.00 42.84 121 SER A CA 1
ATOM 958 C C . SER A 1 121 ? -9.957 4.763 -19.436 1.00 42.84 121 SER A C 1
ATOM 960 O O . SER A 1 121 ? -9.148 5.661 -19.672 1.00 42.84 121 SER A O 1
ATOM 962 N N . ASP A 1 122 ? -10.619 4.699 -18.283 1.00 50.03 122 ASP A N 1
ATOM 963 C CA . ASP A 1 122 ? -10.467 5.684 -17.222 1.00 50.03 122 ASP A CA 1
ATOM 964 C C . ASP A 1 122 ? -9.410 5.201 -16.234 1.00 50.03 122 ASP A C 1
ATOM 966 O O . ASP A 1 122 ? -9.442 4.046 -15.812 1.00 50.03 122 ASP A O 1
ATOM 970 N N . ILE A 1 123 ? -8.455 6.070 -15.885 1.00 51.53 123 ILE A N 1
ATOM 971 C CA . ILE A 1 123 ? -7.436 5.740 -14.882 1.00 51.53 123 ILE A CA 1
ATOM 972 C C . ILE A 1 123 ? -8.194 5.529 -13.572 1.00 51.53 123 ILE A C 1
ATOM 974 O O . ILE A 1 123 ? -8.750 6.490 -13.038 1.00 51.53 123 ILE A O 1
ATOM 978 N N . PRO A 1 124 ? -8.225 4.302 -13.038 1.00 55.91 124 PRO A N 1
ATOM 979 C CA . PRO A 1 124 ? -9.120 3.990 -11.938 1.00 55.91 124 PRO A CA 1
ATOM 980 C C . PRO A 1 124 ? -8.624 4.645 -10.626 1.00 55.91 124 PRO A C 1
ATOM 982 O O . PRO A 1 124 ? -9.388 4.811 -9.686 1.00 55.91 124 PRO A O 1
ATOM 985 N N . ILE A 1 125 ? -7.375 5.127 -10.585 1.00 62.12 125 ILE A N 1
ATOM 986 C CA . ILE A 1 125 ? -6.738 5.803 -9.445 1.00 62.12 125 ILE A CA 1
ATOM 987 C C . ILE A 1 125 ? -6.698 7.326 -9.654 1.00 62.12 125 ILE A C 1
ATOM 989 O O . ILE A 1 125 ? -6.337 7.814 -10.728 1.00 62.12 125 ILE A O 1
ATOM 993 N N . LYS A 1 126 ? -6.985 8.110 -8.602 1.00 63.34 126 LYS A N 1
ATOM 994 C CA . LYS A 1 126 ? -6.851 9.577 -8.647 1.00 63.34 126 LYS A CA 1
ATOM 995 C C . LYS A 1 126 ? -5.437 9.997 -9.033 1.00 63.34 126 LYS A C 1
ATOM 997 O O . LYS A 1 126 ? -4.457 9.548 -8.439 1.00 63.34 126 LYS A O 1
ATOM 1002 N N . ARG A 1 127 ? -5.352 10.975 -9.940 1.00 63.22 127 ARG A N 1
ATOM 1003 C CA . ARG A 1 127 ? -4.088 11.583 -10.384 1.00 63.22 127 ARG A CA 1
ATOM 1004 C C . ARG A 1 127 ? -3.205 12.028 -9.212 1.00 63.22 127 ARG A C 1
ATOM 1006 O O . ARG A 1 127 ? -2.002 11.847 -9.295 1.00 63.22 127 ARG A O 1
ATOM 1013 N N . SER A 1 128 ? -3.783 12.540 -8.124 1.00 63.59 128 SER A N 1
ATOM 1014 C CA . SER A 1 128 ? -3.034 12.976 -6.937 1.00 63.59 128 SER A CA 1
ATOM 1015 C C . SER A 1 128 ? -2.342 11.826 -6.198 1.00 63.59 128 SER A C 1
ATOM 1017 O O . SER A 1 128 ? -1.202 11.972 -5.786 1.00 63.59 128 SER A O 1
ATOM 1019 N N . THR A 1 129 ? -2.998 10.669 -6.054 1.00 66.31 129 THR A N 1
ATOM 1020 C CA . THR A 1 129 ? -2.408 9.477 -5.419 1.00 66.31 129 THR A CA 1
ATOM 1021 C C . THR A 1 129 ? -1.330 8.870 -6.309 1.00 66.31 129 THR A C 1
ATOM 1023 O O . THR A 1 129 ? -0.275 8.480 -5.822 1.00 66.31 129 THR A O 1
ATOM 1026 N N . LEU A 1 130 ? -1.573 8.849 -7.622 1.00 67.75 130 LEU A N 1
ATOM 1027 C CA . LEU A 1 130 ? -0.592 8.397 -8.602 1.00 67.75 130 LEU A CA 1
ATOM 1028 C C . LEU A 1 130 ? 0.642 9.306 -8.644 1.00 67.75 130 LEU A C 1
ATOM 1030 O O . LEU A 1 130 ? 1.756 8.811 -8.736 1.00 67.75 130 LEU A O 1
ATOM 1034 N N . GLN A 1 131 ? 0.443 10.623 -8.558 1.00 69.19 131 GLN A N 1
ATOM 1035 C CA . GLN A 1 131 ? 1.529 11.596 -8.461 1.00 69.19 131 GLN A CA 1
ATOM 1036 C C . GLN A 1 131 ? 2.317 11.409 -7.170 1.00 69.19 131 GLN A C 1
ATOM 1038 O O . GLN A 1 131 ? 3.533 11.360 -7.232 1.00 69.19 131 GLN A O 1
ATOM 1043 N N . HIS A 1 132 ? 1.643 11.234 -6.032 1.00 69.62 132 HIS A N 1
ATOM 1044 C CA . HIS A 1 132 ? 2.300 11.034 -4.738 1.00 69.62 132 HIS A CA 1
ATOM 1045 C C . HIS A 1 132 ? 3.178 9.774 -4.726 1.00 69.62 132 HIS A C 1
ATOM 1047 O O . HIS A 1 132 ? 4.380 9.845 -4.490 1.00 69.62 132 HIS A O 1
ATOM 1053 N N . VAL A 1 133 ? 2.605 8.624 -5.098 1.00 72.38 133 VAL A N 1
ATOM 1054 C CA . VAL A 1 133 ? 3.336 7.347 -5.151 1.00 72.38 133 VAL A CA 1
ATOM 1055 C C . VAL A 1 133 ? 4.395 7.344 -6.257 1.00 72.38 133 VAL A C 1
ATOM 1057 O O . VAL A 1 133 ? 5.495 6.834 -6.059 1.00 72.38 133 VAL A O 1
ATOM 1060 N N . GLY A 1 134 ? 4.092 7.925 -7.420 1.00 72.00 134 GLY A N 1
ATOM 1061 C CA . GLY A 1 134 ? 5.034 8.047 -8.531 1.00 72.00 134 GLY A CA 1
ATOM 1062 C C . GLY A 1 134 ? 6.238 8.919 -8.178 1.00 72.00 134 GLY A C 1
ATOM 1063 O O . GLY A 1 134 ? 7.371 8.515 -8.434 1.00 72.00 134 GLY A O 1
ATOM 1064 N N . SER A 1 135 ? 6.010 10.062 -7.523 1.00 72.81 135 SER A N 1
ATOM 1065 C CA . SER A 1 135 ? 7.074 10.919 -6.996 1.00 72.81 135 SER A CA 1
ATOM 1066 C C . SER A 1 135 ? 7.932 10.170 -5.987 1.00 72.81 135 SER A C 1
ATOM 1068 O O . SER A 1 135 ? 9.146 10.193 -6.124 1.00 72.81 135 SER A O 1
ATOM 1070 N N . TYR A 1 136 ? 7.344 9.414 -5.057 1.00 74.31 136 TYR A N 1
ATOM 1071 C CA . TYR A 1 136 ? 8.121 8.596 -4.122 1.00 74.31 136 TYR A CA 1
ATOM 1072 C C . TYR A 1 136 ? 8.994 7.541 -4.828 1.00 74.31 136 TYR A C 1
ATOM 1074 O O . TYR A 1 136 ? 10.189 7.428 -4.552 1.00 74.31 136 TYR A O 1
ATOM 1082 N N . LEU A 1 137 ? 8.429 6.789 -5.780 1.00 74.38 137 LEU A N 1
ATOM 1083 C CA . LEU A 1 137 ? 9.163 5.763 -6.532 1.00 74.38 137 LEU A CA 1
ATOM 1084 C C . LEU A 1 137 ? 10.313 6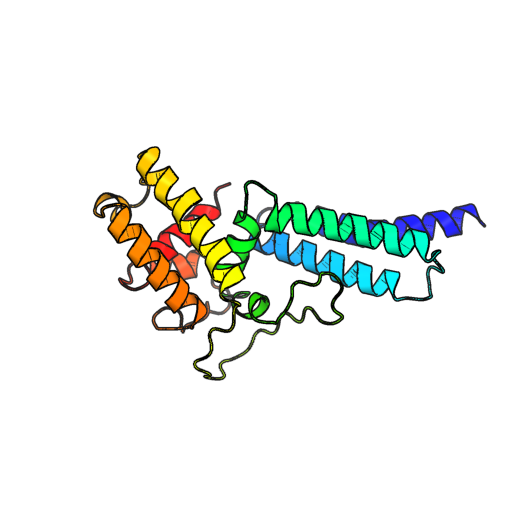.362 -7.362 1.00 74.38 137 LEU A C 1
ATOM 1086 O O . LEU A 1 137 ? 11.378 5.752 -7.483 1.00 74.38 137 LEU A O 1
ATOM 1090 N N . VAL A 1 138 ? 10.122 7.561 -7.918 1.00 73.31 138 VAL A N 1
ATOM 1091 C CA . VAL A 1 138 ? 11.134 8.256 -8.724 1.00 73.31 138 VAL A CA 1
ATOM 1092 C C . VAL A 1 138 ? 12.173 8.972 -7.853 1.00 73.31 138 VAL A C 1
ATOM 1094 O O . VAL A 1 138 ? 13.369 8.775 -8.054 1.00 73.31 138 VAL A O 1
ATOM 1097 N N . GLU A 1 139 ? 11.754 9.801 -6.901 1.00 71.00 139 GLU A N 1
ATOM 1098 C CA . GLU A 1 139 ? 12.641 10.629 -6.073 1.00 71.00 139 GLU A CA 1
ATOM 1099 C C . GLU A 1 139 ? 13.345 9.807 -4.998 1.00 71.00 139 GLU A C 1
ATOM 1101 O O . GLU A 1 139 ? 14.564 9.855 -4.876 1.00 71.00 139 GLU A O 1
ATOM 1106 N N . VAL A 1 140 ? 12.605 9.011 -4.229 1.00 65.38 140 VAL A N 1
ATOM 1107 C CA . VAL A 1 140 ? 13.171 8.364 -3.040 1.00 65.38 140 VAL A CA 1
ATOM 1108 C C . VAL A 1 140 ? 13.857 7.050 -3.383 1.00 65.38 140 VAL A C 1
ATOM 1110 O O . VAL A 1 140 ? 14.833 6.692 -2.733 1.00 65.38 140 VAL A O 1
ATOM 1113 N N . LEU A 1 141 ? 13.401 6.315 -4.397 1.00 65.06 141 LEU A N 1
ATOM 1114 C CA . LEU A 1 141 ? 13.976 4.997 -4.697 1.00 65.06 141 LEU A CA 1
ATOM 1115 C C . LEU A 1 141 ? 14.928 5.035 -5.890 1.00 65.06 141 LEU A C 1
ATOM 1117 O O . LEU A 1 141 ? 16.040 4.505 -5.808 1.00 65.06 141 LEU A O 1
ATOM 1121 N N . LEU A 1 142 ? 14.534 5.678 -6.993 1.00 71.31 142 LEU A N 1
ATOM 1122 C CA . LEU A 1 142 ? 15.373 5.727 -8.189 1.00 71.31 142 LEU A CA 1
ATOM 1123 C C . LEU A 1 142 ? 16.563 6.675 -8.020 1.00 71.31 142 LEU A C 1
ATOM 1125 O O . LEU A 1 142 ? 17.699 6.250 -8.223 1.00 71.31 142 LEU A O 1
ATOM 1129 N N . GLN A 1 143 ? 16.345 7.923 -7.597 1.00 68.19 143 GLN A N 1
ATOM 1130 C CA . GLN A 1 143 ? 17.459 8.870 -7.446 1.00 68.19 143 GLN A CA 1
ATOM 1131 C C . GLN A 1 143 ? 18.436 8.459 -6.338 1.00 68.19 143 GLN A C 1
ATOM 1133 O O . GLN A 1 143 ? 19.641 8.608 -6.536 1.00 68.19 143 GLN A O 1
ATOM 1138 N N . ASN A 1 144 ? 17.962 7.874 -5.230 1.00 68.56 144 ASN A N 1
ATOM 1139 C CA . ASN A 1 144 ? 18.855 7.378 -4.179 1.00 68.56 144 ASN A CA 1
ATOM 1140 C C . ASN A 1 144 ? 19.777 6.254 -4.668 1.00 68.56 144 ASN A C 1
ATOM 1142 O O . ASN A 1 144 ? 20.946 6.254 -4.306 1.00 68.56 144 ASN A O 1
ATOM 1146 N N . GLU A 1 145 ? 19.331 5.339 -5.532 1.00 69.50 145 GLU A N 1
ATOM 1147 C CA . GLU A 1 145 ? 20.234 4.311 -6.076 1.00 69.50 145 GLU A CA 1
ATOM 1148 C C . GLU A 1 145 ? 21.284 4.878 -7.031 1.00 69.50 145 GLU A C 1
ATOM 1150 O O . GLU A 1 145 ? 22.445 4.475 -6.975 1.00 69.50 145 GLU A O 1
ATOM 1155 N N . TYR A 1 146 ? 20.914 5.844 -7.877 1.00 71.62 146 TYR A N 1
ATOM 1156 C CA . TYR A 1 146 ? 21.890 6.528 -8.729 1.00 71.62 146 TYR A CA 1
ATOM 1157 C C . TYR A 1 146 ? 22.869 7.383 -7.910 1.00 71.62 146 TYR A C 1
ATOM 1159 O O . TYR A 1 146 ? 24.046 7.465 -8.265 1.00 71.62 146 TYR A O 1
ATOM 1167 N N . ALA A 1 147 ? 22.414 7.982 -6.805 1.00 70.75 147 ALA A N 1
ATOM 1168 C CA . ALA A 1 147 ? 23.252 8.757 -5.893 1.00 70.75 147 ALA A CA 1
ATOM 1169 C C . ALA A 1 147 ? 24.198 7.867 -5.068 1.00 70.75 147 ALA A C 1
ATOM 1171 O O . ALA A 1 147 ? 25.379 8.184 -4.929 1.00 70.75 147 ALA A O 1
ATOM 1172 N N . LEU A 1 148 ? 23.700 6.734 -4.565 1.00 67.56 148 LEU A N 1
ATOM 1173 C CA . LEU A 1 148 ? 24.465 5.762 -3.777 1.00 67.56 148 LEU A CA 1
ATOM 1174 C C . LEU A 1 148 ? 25.314 4.821 -4.646 1.00 67.56 148 LEU A C 1
ATOM 1176 O O . LEU A 1 148 ? 26.152 4.098 -4.114 1.00 67.56 148 LEU A O 1
ATOM 1180 N N . LYS A 1 149 ? 25.112 4.827 -5.972 1.00 65.62 149 LYS A N 1
ATOM 1181 C CA . LYS A 1 149 ? 25.703 3.889 -6.946 1.00 65.62 149 LYS A CA 1
ATOM 1182 C C . LYS A 1 149 ? 25.449 2.409 -6.621 1.00 65.62 149 LYS A C 1
ATOM 1184 O O . LYS A 1 149 ? 26.108 1.543 -7.190 1.00 65.62 149 LYS A O 1
ATOM 1189 N N . ASP A 1 150 ? 24.474 2.110 -5.761 1.00 64.00 150 ASP A N 1
ATOM 1190 C CA . ASP A 1 150 ? 24.033 0.750 -5.426 1.00 64.00 150 ASP A CA 1
ATOM 1191 C C . ASP A 1 150 ? 23.064 0.239 -6.507 1.00 64.00 150 ASP A C 1
ATOM 1193 O O . ASP A 1 150 ? 21.901 -0.078 -6.259 1.00 64.00 150 ASP A O 1
ATOM 1197 N N . LEU A 1 151 ? 23.526 0.244 -7.762 1.00 67.25 151 LEU A N 1
ATOM 1198 C CA . LEU A 1 151 ? 22.752 -0.200 -8.919 1.00 67.25 151 LEU A CA 1
ATOM 1199 C C . LEU A 1 151 ? 22.767 -1.729 -8.964 1.00 67.25 151 LEU A C 1
ATOM 1201 O O . LEU A 1 151 ? 23.527 -2.343 -9.711 1.00 67.25 151 LEU A O 1
ATOM 1205 N N . ARG A 1 152 ? 21.913 -2.350 -8.145 1.00 65.56 152 ARG A N 1
ATOM 1206 C CA . ARG A 1 152 ? 21.853 -3.812 -7.979 1.00 65.56 152 ARG A CA 1
ATOM 1207 C C . ARG A 1 152 ? 21.440 -4.566 -9.244 1.00 65.56 152 ARG A C 1
ATOM 1209 O O . ARG A 1 152 ? 21.704 -5.761 -9.343 1.00 65.56 152 ARG A O 1
ATOM 1216 N N . HIS A 1 153 ? 20.802 -3.895 -10.208 1.00 68.06 153 HIS A N 1
ATOM 1217 C CA . HIS A 1 153 ? 20.311 -4.525 -11.433 1.00 68.06 153 HIS A CA 1
ATOM 1218 C C . HIS A 1 153 ? 21.013 -3.998 -12.704 1.00 68.06 153 HIS A C 1
ATOM 1220 O O . HIS A 1 153 ? 21.048 -2.780 -12.912 1.00 68.06 153 HIS A O 1
ATOM 1226 N N . PRO A 1 154 ? 21.484 -4.877 -13.619 1.00 69.19 154 PRO A N 1
ATOM 1227 C CA . PRO A 1 154 ? 22.231 -4.484 -14.824 1.00 69.19 154 PRO A CA 1
ATOM 1228 C C . PRO A 1 154 ? 21.506 -3.478 -15.730 1.00 69.19 154 PRO A C 1
ATOM 1230 O O . PRO A 1 154 ? 22.132 -2.618 -16.345 1.00 69.19 154 PRO A O 1
ATOM 1233 N N . ILE A 1 155 ? 20.171 -3.554 -15.781 1.00 73.00 155 ILE A N 1
ATOM 1234 C CA . ILE A 1 155 ? 19.328 -2.656 -16.589 1.00 73.00 155 ILE A CA 1
ATOM 1235 C C . ILE A 1 155 ? 19.495 -1.195 -16.143 1.00 73.00 155 ILE A C 1
ATOM 1237 O O . ILE A 1 155 ? 19.635 -0.308 -16.985 1.00 73.00 155 ILE A O 1
ATOM 1241 N N . LEU A 1 156 ? 19.559 -0.947 -14.831 1.00 72.88 156 LEU A N 1
ATOM 1242 C CA . LEU A 1 156 ? 19.728 0.400 -14.279 1.00 72.88 156 LEU A CA 1
ATOM 1243 C C . LEU A 1 156 ? 21.158 0.922 -14.486 1.00 72.88 156 LEU A C 1
ATOM 1245 O O . LEU A 1 156 ? 21.349 2.114 -14.710 1.00 72.88 156 LEU A O 1
ATOM 1249 N N . HIS A 1 157 ? 22.153 0.027 -14.509 1.00 72.44 157 HIS A N 1
ATOM 1250 C CA . HIS A 1 157 ? 23.553 0.371 -14.785 1.00 72.44 157 HIS A CA 1
ATOM 1251 C C . HIS A 1 157 ? 23.765 0.927 -16.201 1.00 72.44 157 HIS A C 1
ATOM 1253 O O . HIS A 1 157 ? 24.594 1.807 -16.416 1.00 72.44 157 HIS A O 1
ATOM 1259 N N . SER A 1 158 ? 23.002 0.429 -17.176 1.00 73.00 158 SER A N 1
ATOM 1260 C CA . SER A 1 158 ? 23.108 0.857 -18.577 1.00 73.00 158 SER A CA 1
ATOM 1261 C C . SER A 1 158 ? 22.319 2.124 -18.932 1.00 73.00 158 SER A C 1
ATOM 1263 O O . SER A 1 158 ? 22.453 2.621 -20.050 1.00 73.00 158 SER A O 1
ATOM 1265 N N . MET A 1 159 ? 21.492 2.653 -18.021 1.00 78.75 159 MET A N 1
ATOM 1266 C CA . MET A 1 159 ? 20.533 3.717 -18.333 1.00 78.75 159 MET A CA 1
ATOM 1267 C C . MET A 1 159 ? 20.818 5.012 -17.550 1.00 78.75 159 MET A C 1
ATOM 1269 O O . MET A 1 159 ? 20.999 4.960 -16.335 1.00 78.75 159 MET A O 1
ATOM 1273 N N . PRO A 1 160 ? 20.808 6.194 -18.199 1.00 81.56 160 PRO A N 1
ATOM 1274 C CA . PRO A 1 160 ? 20.855 7.482 -17.507 1.00 81.56 160 PRO A CA 1
ATOM 1275 C C . PRO A 1 160 ? 19.631 7.708 -16.609 1.00 81.56 160 PRO A C 1
ATOM 1277 O O . PRO A 1 160 ? 18.503 7.421 -17.015 1.00 81.56 160 PRO A O 1
ATOM 1280 N N . ALA A 1 161 ? 19.831 8.325 -15.441 1.00 76.94 161 ALA A N 1
ATOM 1281 C CA . ALA A 1 161 ? 18.781 8.535 -14.438 1.00 76.94 161 ALA A CA 1
ATOM 1282 C C . ALA A 1 161 ? 17.518 9.238 -14.982 1.00 76.94 161 ALA A C 1
ATOM 1284 O O . ALA A 1 161 ? 16.404 8.855 -14.636 1.00 76.94 161 ALA A O 1
ATOM 1285 N N . GLY A 1 162 ? 17.673 10.227 -15.873 1.00 76.75 162 GLY A N 1
ATOM 1286 C CA . GLY A 1 162 ? 16.539 10.937 -16.484 1.00 76.75 162 GLY A CA 1
ATOM 1287 C C . GLY A 1 162 ? 15.712 10.087 -17.458 1.00 76.75 162 GLY A C 1
ATOM 1288 O O . GLY A 1 162 ? 14.500 10.257 -17.553 1.00 76.75 162 GLY A O 1
ATOM 1289 N N . LEU A 1 163 ? 16.346 9.140 -18.158 1.00 81.81 163 LEU A N 1
ATOM 1290 C CA . LEU A 1 163 ? 15.632 8.187 -19.014 1.00 81.81 163 LEU A CA 1
ATOM 1291 C C . LEU A 1 163 ? 14.953 7.106 -18.172 1.00 81.81 163 LEU A C 1
ATOM 1293 O O . LEU A 1 163 ? 13.812 6.743 -18.452 1.00 81.81 163 LEU A O 1
ATOM 1297 N N . ALA A 1 164 ? 15.615 6.654 -17.105 1.00 81.62 164 ALA A N 1
ATOM 1298 C CA . ALA A 1 164 ? 15.059 5.677 -16.179 1.00 81.62 164 ALA A CA 1
ATOM 1299 C C . ALA A 1 164 ? 13.819 6.216 -15.446 1.00 81.62 164 ALA A C 1
ATOM 1301 O O . ALA A 1 164 ? 12.829 5.498 -15.325 1.00 81.62 164 ALA A O 1
ATOM 1302 N N . SER A 1 165 ? 13.823 7.483 -15.015 1.00 79.56 165 SER A N 1
ATOM 1303 C CA . SER A 1 165 ? 12.663 8.104 -14.360 1.00 79.56 165 SER A CA 1
ATOM 1304 C C . SER A 1 165 ? 11.488 8.312 -15.318 1.00 79.56 165 SER A C 1
ATOM 1306 O O . SER A 1 165 ? 10.342 8.031 -14.962 1.00 79.56 165 SER A O 1
ATOM 1308 N N . GLY A 1 166 ? 11.757 8.749 -16.554 1.00 82.31 166 GLY A N 1
ATOM 1309 C CA . GLY A 1 166 ? 10.739 8.876 -17.598 1.00 82.31 166 GLY A CA 1
ATOM 1310 C C . GLY A 1 166 ? 10.092 7.533 -17.940 1.00 82.31 166 GLY A C 1
ATOM 1311 O O . GLY A 1 166 ? 8.865 7.428 -17.977 1.00 82.31 166 GLY A O 1
ATOM 1312 N N . ALA A 1 167 ? 10.908 6.494 -18.120 1.00 84.62 167 ALA A N 1
ATOM 1313 C CA . ALA A 1 167 ? 10.431 5.144 -18.390 1.00 84.62 167 ALA A CA 1
ATOM 1314 C C . ALA A 1 167 ? 9.672 4.550 -17.190 1.00 84.62 167 ALA A C 1
ATOM 1316 O O . ALA A 1 167 ? 8.603 3.979 -17.383 1.00 84.62 167 ALA A O 1
ATOM 1317 N N . LEU A 1 168 ? 10.140 4.748 -15.952 1.00 84.19 168 LEU A N 1
ATOM 1318 C CA . LEU A 1 168 ? 9.428 4.304 -14.749 1.00 84.19 168 LEU A CA 1
ATOM 1319 C C . LEU A 1 168 ? 8.029 4.932 -14.652 1.00 84.19 168 LEU A C 1
ATOM 1321 O O . LEU A 1 168 ? 7.055 4.217 -14.436 1.00 84.19 168 LEU A O 1
ATOM 1325 N N . ASN A 1 169 ? 7.901 6.240 -14.888 1.00 83.56 169 ASN A N 1
ATOM 1326 C CA . ASN A 1 169 ? 6.600 6.916 -14.897 1.00 83.56 169 ASN A CA 1
ATOM 1327 C C . ASN A 1 169 ? 5.648 6.345 -15.957 1.00 83.56 169 ASN A C 1
ATOM 1329 O O . ASN A 1 169 ? 4.465 6.140 -15.684 1.00 83.56 169 ASN A O 1
ATOM 1333 N N . GLN A 1 170 ? 6.155 6.057 -17.158 1.00 85.69 170 GLN A N 1
ATOM 1334 C CA . GLN A 1 170 ? 5.358 5.423 -18.211 1.00 85.69 170 GLN A CA 1
ATOM 1335 C C . GLN A 1 170 ? 4.900 4.019 -17.805 1.00 85.69 170 GLN A C 1
ATOM 1337 O O . GLN A 1 170 ? 3.728 3.689 -17.984 1.00 85.69 170 GLN A O 1
ATOM 1342 N N . GLN A 1 171 ? 5.788 3.219 -17.210 1.00 87.88 171 GLN A N 1
ATOM 1343 C CA . GLN A 1 171 ? 5.469 1.869 -16.746 1.00 87.88 171 GLN A CA 1
ATOM 1344 C C . GLN A 1 171 ? 4.463 1.882 -15.587 1.00 87.88 171 GLN A C 1
ATOM 1346 O O . GLN A 1 171 ? 3.549 1.067 -15.583 1.00 87.88 171 GLN A O 1
ATOM 1351 N N . ILE A 1 172 ? 4.555 2.838 -14.654 1.00 84.19 172 ILE A N 1
ATOM 1352 C CA . ILE A 1 172 ? 3.564 3.030 -13.580 1.00 84.19 172 ILE A CA 1
ATOM 1353 C C . ILE A 1 172 ? 2.182 3.347 -14.170 1.00 84.19 172 ILE A C 1
ATOM 1355 O O . ILE A 1 172 ? 1.183 2.754 -13.762 1.00 84.19 172 ILE A O 1
ATOM 1359 N N . ILE A 1 173 ? 2.108 4.258 -15.148 1.00 83.06 173 ILE A N 1
ATOM 1360 C CA . ILE A 1 173 ? 0.841 4.601 -15.813 1.00 83.06 173 ILE A CA 1
ATOM 1361 C C . ILE A 1 173 ? 0.264 3.374 -16.529 1.00 83.06 173 ILE A C 1
ATOM 1363 O O . ILE A 1 173 ? -0.921 3.083 -16.362 1.00 83.06 173 ILE A O 1
ATOM 1367 N N . ALA A 1 174 ? 1.089 2.650 -17.288 1.00 84.62 174 ALA A N 1
ATOM 1368 C CA . ALA A 1 174 ? 0.687 1.429 -17.983 1.00 84.62 174 ALA A CA 1
ATOM 1369 C C . ALA A 1 174 ? 0.194 0.353 -16.999 1.00 84.62 174 ALA A C 1
ATOM 1371 O O . ALA A 1 174 ? -0.846 -0.266 -17.218 1.00 84.62 174 ALA A O 1
ATOM 1372 N N . TYR A 1 175 ? 0.881 0.185 -15.868 1.00 85.50 175 TYR A N 1
ATOM 1373 C CA . TYR A 1 175 ? 0.514 -0.765 -14.822 1.00 85.50 175 TYR A CA 1
ATOM 1374 C C . TYR A 1 175 ? -0.853 -0.463 -14.207 1.00 85.50 175 TYR A C 1
ATOM 1376 O O . TYR A 1 175 ? -1.694 -1.361 -14.095 1.00 85.50 175 TYR A O 1
ATOM 1384 N N . VAL A 1 176 ? -1.108 0.805 -13.874 1.00 80.12 176 VAL A N 1
ATOM 1385 C CA . VAL A 1 176 ? -2.398 1.257 -13.328 1.00 80.12 176 VAL A CA 1
ATOM 1386 C C . VAL A 1 176 ? -3.526 1.137 -14.354 1.00 80.12 176 VAL A C 1
ATOM 1388 O O . VAL A 1 176 ? -4.663 0.855 -13.985 1.00 80.12 176 VAL A O 1
ATOM 1391 N N . ARG A 1 177 ? -3.226 1.318 -15.643 1.00 80.56 177 ARG A N 1
ATOM 1392 C CA . ARG A 1 177 ? -4.194 1.167 -16.739 1.00 80.56 177 ARG A CA 1
ATOM 1393 C C . ARG A 1 177 ? -4.460 -0.279 -17.148 1.00 80.56 177 ARG A C 1
ATOM 1395 O O . ARG A 1 177 ? -5.373 -0.504 -17.935 1.00 80.56 177 ARG A O 1
ATOM 1402 N N . ARG A 1 178 ? -3.704 -1.247 -16.615 1.00 80.38 178 ARG A N 1
ATOM 1403 C CA . ARG A 1 178 ? -3.684 -2.634 -17.108 1.00 80.38 178 ARG A CA 1
ATOM 1404 C C . ARG A 1 178 ? -3.304 -2.701 -18.596 1.00 80.38 178 ARG A C 1
ATOM 1406 O O . ARG A 1 178 ? -3.796 -3.566 -19.313 1.00 80.38 178 ARG A O 1
ATOM 1413 N N . ASP A 1 179 ? -2.434 -1.806 -19.059 1.00 85.00 179 ASP A N 1
ATOM 1414 C CA . ASP A 1 179 ? -1.857 -1.886 -20.401 1.00 85.00 179 ASP A CA 1
ATOM 1415 C C . ASP A 1 179 ? -0.839 -3.037 -20.450 1.00 85.00 179 ASP A C 1
ATOM 1417 O O . ASP A 1 179 ? -0.222 -3.383 -19.440 1.00 85.00 179 ASP A O 1
ATOM 1421 N N . TYR A 1 180 ? -0.647 -3.647 -21.620 1.00 83.94 180 TYR A N 1
ATOM 1422 C CA . TYR A 1 180 ? 0.335 -4.721 -21.801 1.00 83.94 180 TYR A CA 1
ATOM 1423 C C . TYR A 1 180 ? 1.751 -4.262 -21.378 1.00 83.94 180 TYR A C 1
ATOM 1425 O O . TYR A 1 180 ? 2.172 -3.180 -21.794 1.00 83.94 180 TYR A O 1
ATOM 1433 N N . PRO A 1 181 ? 2.510 -5.047 -20.582 1.00 87.06 181 PRO A N 1
ATOM 1434 C CA . PRO A 1 181 ? 2.278 -6.445 -20.177 1.00 87.06 181 PRO A CA 1
ATOM 1435 C C . PRO A 1 181 ? 1.504 -6.634 -18.854 1.00 87.06 181 PRO A C 1
ATOM 1437 O O . PRO A 1 181 ? 1.334 -7.755 -18.388 1.00 87.06 181 PRO A O 1
ATOM 1440 N N . PHE A 1 182 ? 1.024 -5.560 -18.229 1.00 87.06 182 PHE A N 1
ATOM 1441 C CA . PHE A 1 182 ? 0.362 -5.57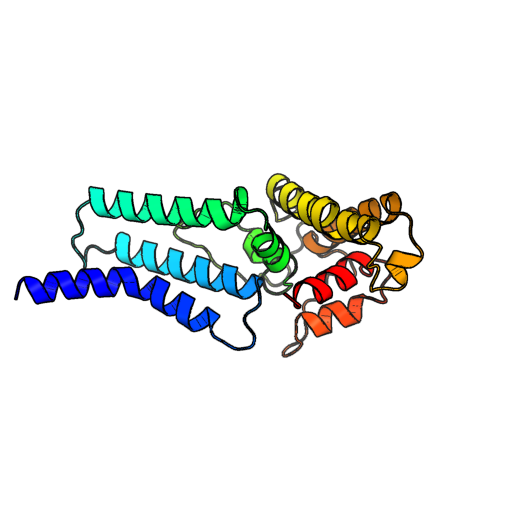8 -16.917 1.00 87.06 182 PHE A CA 1
ATOM 1442 C C . PHE A 1 182 ? -1.124 -5.951 -16.968 1.00 87.06 182 PHE A C 1
ATOM 1444 O O . PHE A 1 182 ? -1.829 -5.882 -15.957 1.00 87.06 182 PHE A O 1
ATOM 1451 N N . ASN A 1 183 ? -1.627 -6.316 -18.145 1.00 84.31 183 ASN A N 1
ATOM 1452 C CA . ASN A 1 183 ? -2.993 -6.784 -18.347 1.00 84.31 183 ASN A CA 1
ATOM 1453 C C . ASN A 1 183 ? -3.234 -8.202 -17.800 1.00 84.31 183 ASN A C 1
ATOM 1455 O O . ASN A 1 183 ? -4.382 -8.640 -17.753 1.00 84.31 183 ASN A O 1
ATOM 1459 N N . GLN A 1 184 ? -2.175 -8.907 -17.399 1.00 83.00 184 GLN A N 1
ATOM 1460 C CA . GLN A 1 184 ? -2.233 -10.242 -16.811 1.00 83.00 184 GLN A CA 1
ATOM 1461 C C . GLN A 1 184 ? -2.124 -10.145 -15.289 1.00 83.00 184 GLN A C 1
ATOM 1463 O O . GLN A 1 184 ? -1.240 -9.467 -14.776 1.00 83.00 184 GLN A O 1
ATOM 1468 N N . ASP A 1 185 ? -3.023 -10.808 -14.569 1.00 81.00 185 ASP A N 1
ATOM 1469 C CA . ASP A 1 185 ? -2.916 -10.950 -13.115 1.00 81.00 185 ASP A CA 1
ATOM 1470 C C . ASP A 1 185 ? -2.039 -12.179 -12.774 1.00 81.00 185 ASP A C 1
ATOM 1472 O O . ASP A 1 185 ? -1.917 -13.076 -13.616 1.00 81.00 185 ASP A O 1
ATOM 1476 N N . PRO A 1 186 ? -1.432 -12.246 -11.571 1.00 82.75 186 PRO A N 1
ATOM 1477 C CA . PRO A 1 186 ? -0.657 -13.410 -11.142 1.00 82.75 186 PRO A CA 1
ATOM 1478 C C . PRO A 1 186 ? -1.471 -14.703 -11.207 1.00 82.75 186 PRO A C 1
ATOM 1480 O O . PRO A 1 186 ? -2.663 -14.719 -10.875 1.00 82.75 186 PRO A O 1
ATOM 1483 N N . ALA A 1 187 ? -0.828 -15.800 -11.605 1.00 83.38 187 ALA A N 1
ATOM 1484 C CA . ALA A 1 187 ? -1.466 -17.109 -11.633 1.00 83.38 187 ALA A CA 1
ATOM 1485 C C . ALA A 1 187 ? -1.853 -17.574 -10.217 1.00 83.38 187 ALA A C 1
ATOM 1487 O O . ALA A 1 187 ? -1.316 -17.124 -9.201 1.00 83.38 187 ALA A O 1
ATOM 1488 N N . LEU A 1 188 ? -2.804 -18.509 -10.127 1.00 78.88 188 LEU A N 1
ATOM 1489 C CA . LEU A 1 188 ? -3.244 -19.042 -8.840 1.00 78.88 188 LEU A CA 1
ATOM 1490 C C . LEU A 1 188 ? -2.063 -19.717 -8.115 1.00 78.88 188 LEU A C 1
ATOM 1492 O O . LEU A 1 188 ? -1.530 -20.714 -8.594 1.00 78.88 188 LEU A O 1
ATOM 1496 N N . GLY A 1 189 ? -1.671 -19.179 -6.958 1.00 77.75 189 GLY A N 1
ATOM 1497 C CA . GLY A 1 189 ? -0.531 -19.671 -6.173 1.00 77.75 189 GLY A CA 1
ATOM 1498 C C . GLY A 1 189 ? 0.824 -19.050 -6.534 1.00 77.75 189 GLY A C 1
ATOM 1499 O O . GLY A 1 189 ? 1.789 -19.292 -5.817 1.00 77.75 189 GLY A O 1
ATOM 1500 N N . GLU A 1 190 ? 0.898 -18.216 -7.575 1.00 82.88 190 GLU A N 1
ATOM 1501 C CA . GLU A 1 190 ? 2.098 -17.443 -7.906 1.00 82.88 190 GLU A CA 1
ATOM 1502 C C . GLU A 1 190 ? 2.299 -16.324 -6.877 1.00 82.88 190 GLU A C 1
ATOM 1504 O O . GLU A 1 190 ? 1.357 -15.594 -6.530 1.00 82.88 190 GLU A O 1
ATOM 1509 N N . SER A 1 191 ? 3.520 -16.192 -6.352 1.00 81.25 191 SER A N 1
ATOM 1510 C CA . SER A 1 191 ? 3.846 -15.079 -5.466 1.00 81.25 191 SER A CA 1
ATOM 1511 C C . SER A 1 191 ? 3.995 -13.784 -6.267 1.00 81.25 191 SER A C 1
ATOM 1513 O O . SER A 1 191 ? 4.372 -13.789 -7.437 1.00 81.25 191 SER A O 1
ATOM 1515 N N . THR A 1 192 ? 3.735 -12.645 -5.631 1.00 81.94 192 THR A N 1
ATOM 1516 C CA . THR A 1 192 ? 3.917 -11.331 -6.264 1.00 81.94 192 THR A CA 1
ATOM 1517 C C . THR A 1 192 ? 5.356 -11.121 -6.738 1.00 81.94 192 THR A C 1
ATOM 1519 O O . THR A 1 192 ? 5.582 -10.532 -7.792 1.00 81.94 192 THR A O 1
ATOM 1522 N N . CYS A 1 193 ? 6.330 -11.657 -5.998 1.00 80.94 193 CYS A N 1
ATOM 1523 C CA . CYS A 1 193 ? 7.739 -11.609 -6.371 1.00 80.94 193 CYS A CA 1
ATOM 1524 C C . CYS A 1 193 ? 8.016 -12.406 -7.658 1.00 80.94 193 CYS A C 1
ATOM 1526 O O . CYS A 1 193 ? 8.718 -11.911 -8.540 1.00 80.94 193 CYS A O 1
ATOM 1528 N N . ASP A 1 194 ? 7.424 -13.596 -7.800 1.00 83.69 194 ASP A N 1
ATOM 1529 C CA . ASP A 1 194 ? 7.581 -14.432 -8.999 1.00 83.69 194 ASP A CA 1
ATOM 1530 C C . ASP A 1 194 ? 6.950 -13.759 -10.225 1.00 83.69 194 ASP A C 1
ATOM 1532 O O . ASP A 1 194 ? 7.577 -13.677 -11.283 1.00 83.69 194 ASP A O 1
ATOM 1536 N N . TRP A 1 195 ? 5.760 -13.175 -10.054 1.00 86.06 195 TRP A N 1
ATOM 1537 C CA . TRP A 1 195 ? 5.079 -12.438 -11.118 1.00 86.06 195 TRP A CA 1
ATOM 1538 C C . TRP A 1 195 ? 5.909 -11.251 -11.617 1.00 86.06 195 TRP A C 1
ATOM 1540 O O . TRP A 1 195 ? 6.119 -11.085 -12.821 1.00 86.06 195 TRP A O 1
ATOM 1550 N N . TRP A 1 196 ? 6.451 -10.447 -10.697 1.00 87.50 196 TRP A N 1
ATOM 1551 C CA . TRP A 1 196 ? 7.335 -9.348 -11.074 1.00 87.50 196 TRP A CA 1
ATOM 1552 C C . TRP A 1 196 ? 8.630 -9.851 -11.712 1.00 87.50 196 TRP A C 1
ATOM 1554 O O . TRP A 1 196 ? 9.077 -9.265 -12.696 1.00 87.50 196 TRP A O 1
ATOM 1564 N N . SER A 1 197 ? 9.200 -10.956 -11.224 1.00 85.62 197 SER A N 1
ATOM 1565 C CA . SER A 1 197 ? 10.416 -11.563 -11.787 1.00 85.62 197 SER A CA 1
ATOM 1566 C C . SER A 1 197 ? 10.231 -11.957 -13.254 1.00 85.62 197 SER A C 1
ATOM 1568 O O . SER A 1 197 ? 11.105 -11.689 -14.080 1.00 85.62 197 SER A O 1
ATOM 1570 N N . ASN A 1 198 ? 9.055 -12.475 -13.611 1.00 86.31 198 ASN A N 1
ATOM 1571 C CA . ASN A 1 198 ? 8.702 -12.805 -14.993 1.00 86.31 198 ASN A CA 1
ATOM 1572 C C . ASN A 1 198 ? 8.639 -11.567 -15.910 1.00 86.31 198 ASN A C 1
ATOM 1574 O O . ASN A 1 198 ? 8.922 -11.656 -17.107 1.00 86.31 198 ASN A O 1
ATOM 1578 N N . LEU A 1 199 ? 8.324 -10.391 -15.359 1.00 86.94 199 LEU A N 1
ATOM 1579 C CA . LEU A 1 199 ? 8.208 -9.133 -16.101 1.00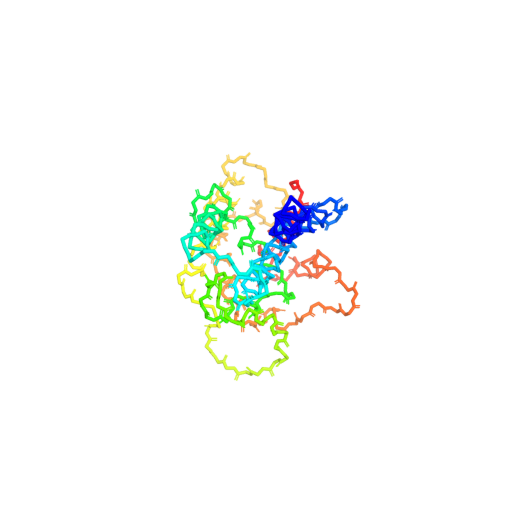 86.94 199 LEU A CA 1
ATOM 1580 C C . LEU A 1 199 ? 9.523 -8.349 -16.225 1.00 86.94 199 LEU A C 1
ATOM 1582 O O . LEU A 1 199 ? 9.596 -7.422 -17.036 1.00 86.94 199 LEU A O 1
ATOM 1586 N N . VAL A 1 200 ? 10.580 -8.720 -15.492 1.00 85.25 200 VAL A N 1
ATOM 1587 C CA . VAL A 1 200 ? 11.888 -8.029 -15.524 1.00 85.25 200 VAL A CA 1
ATOM 1588 C C . VAL A 1 200 ? 12.492 -8.000 -16.929 1.00 85.25 200 VAL A C 1
ATOM 1590 O O . VAL A 1 200 ? 13.107 -7.008 -17.327 1.00 85.25 200 VAL A O 1
ATOM 1593 N N . HIS A 1 201 ? 12.295 -9.064 -17.707 1.00 82.94 201 HIS A N 1
ATOM 1594 C CA . HIS A 1 201 ? 12.818 -9.170 -19.070 1.00 82.94 201 HIS A CA 1
ATOM 1595 C C . HIS A 1 201 ? 11.952 -8.455 -20.115 1.00 82.94 201 HIS A C 1
ATOM 1597 O O . HIS A 1 201 ? 12.362 -8.323 -21.268 1.00 82.94 201 HIS A O 1
ATOM 1603 N N . HIS A 1 202 ? 10.769 -7.968 -19.733 1.00 85.88 202 HIS A N 1
ATOM 1604 C CA . HIS A 1 202 ? 9.869 -7.286 -20.648 1.00 85.88 202 HIS A CA 1
ATOM 1605 C C . HIS A 1 202 ? 10.224 -5.797 -20.752 1.00 85.88 202 HIS A C 1
ATOM 1607 O O . HIS A 1 202 ? 10.216 -5.072 -19.759 1.00 85.88 202 HIS A O 1
ATOM 1613 N N . SER A 1 203 ? 10.476 -5.293 -21.963 1.00 82.12 203 SER A N 1
ATOM 1614 C CA . SER A 1 203 ? 10.884 -3.893 -22.191 1.00 82.12 203 SER A CA 1
ATOM 1615 C C . SER A 1 203 ? 9.886 -2.866 -21.634 1.00 82.12 203 SER A C 1
ATOM 1617 O O . SER A 1 203 ? 10.283 -1.814 -21.139 1.00 82.12 203 SER A O 1
ATOM 1619 N N . GLY A 1 204 ? 8.594 -3.201 -21.661 1.00 82.81 204 GLY A N 1
ATOM 1620 C CA . GLY A 1 204 ? 7.506 -2.394 -21.099 1.00 82.81 204 GLY A CA 1
ATOM 1621 C C . GLY A 1 204 ? 7.289 -2.510 -19.584 1.00 82.81 204 GLY A C 1
ATOM 1622 O O . GLY A 1 204 ? 6.394 -1.847 -19.077 1.00 82.81 204 GLY A O 1
ATOM 1623 N N . ALA A 1 205 ? 8.051 -3.338 -18.861 1.00 85.25 205 ALA A N 1
ATOM 1624 C CA . ALA A 1 205 ? 7.887 -3.522 -17.411 1.00 85.25 205 ALA A CA 1
ATOM 1625 C C . ALA A 1 205 ? 9.194 -3.617 -16.618 1.00 85.25 205 ALA A C 1
ATOM 1627 O O . ALA A 1 205 ? 9.159 -3.595 -15.394 1.00 85.25 205 ALA A O 1
ATOM 1628 N N . SER A 1 206 ? 10.339 -3.692 -17.290 1.00 83.12 206 SER A N 1
ATOM 1629 C CA . SER A 1 206 ? 11.637 -4.013 -16.698 1.00 83.12 206 SER A CA 1
ATOM 1630 C C . SER A 1 206 ? 12.040 -3.141 -15.507 1.00 83.12 206 SER A C 1
ATOM 1632 O O . SER A 1 206 ? 12.536 -3.658 -14.511 1.00 83.12 206 SER A O 1
ATOM 1634 N N . ILE A 1 207 ? 11.817 -1.828 -15.572 1.00 83.25 207 ILE A N 1
ATOM 1635 C CA . ILE A 1 207 ? 12.241 -0.892 -14.524 1.00 83.25 207 ILE A CA 1
ATOM 1636 C C . ILE A 1 207 ? 11.310 -1.007 -13.317 1.00 83.25 207 ILE A C 1
ATOM 1638 O O . ILE A 1 207 ? 11.775 -1.122 -12.185 1.00 83.25 207 ILE A O 1
ATOM 1642 N N . LEU A 1 208 ? 9.999 -1.033 -13.555 1.00 83.19 208 LEU A N 1
ATOM 1643 C CA . LEU A 1 208 ? 8.994 -1.199 -12.512 1.00 83.19 208 LEU A CA 1
ATOM 1644 C C . LEU A 1 208 ? 9.096 -2.577 -11.844 1.00 83.19 208 LEU A C 1
ATOM 1646 O O . LEU A 1 208 ? 8.998 -2.672 -10.625 1.00 83.19 208 LEU A O 1
ATOM 1650 N N . ALA A 1 209 ? 9.353 -3.628 -12.620 1.00 81.75 209 ALA A N 1
ATOM 1651 C CA . ALA A 1 209 ? 9.488 -4.998 -12.143 1.00 81.75 209 ALA A CA 1
ATOM 1652 C C . ALA A 1 209 ? 10.705 -5.180 -11.236 1.00 81.75 209 ALA A C 1
ATOM 1654 O O . ALA A 1 209 ? 10.560 -5.649 -10.110 1.00 81.75 209 ALA A O 1
ATOM 1655 N N . VAL A 1 210 ? 11.881 -4.707 -11.664 1.00 76.75 210 VAL A N 1
ATOM 1656 C CA . VAL A 1 210 ? 13.088 -4.679 -10.819 1.00 76.75 210 VAL A CA 1
ATOM 1657 C C . VAL A 1 210 ? 12.798 -3.969 -9.498 1.00 76.75 210 VAL A C 1
ATOM 1659 O O . VAL A 1 210 ? 13.181 -4.438 -8.428 1.00 76.75 210 VAL A O 1
ATOM 1662 N N . ARG A 1 211 ? 12.062 -2.858 -9.558 1.00 70.25 211 ARG A N 1
ATOM 1663 C CA . ARG A 1 211 ? 11.705 -2.078 -8.375 1.00 70.25 211 ARG A CA 1
ATOM 1664 C C . ARG A 1 211 ? 10.627 -2.666 -7.505 1.00 70.25 211 ARG A C 1
ATOM 1666 O O . ARG A 1 211 ? 10.593 -2.291 -6.347 1.00 70.25 211 ARG A O 1
ATOM 1673 N N . SER A 1 212 ? 9.796 -3.555 -8.020 1.00 65.06 212 SER A N 1
ATOM 1674 C CA . SER A 1 212 ? 8.739 -4.201 -7.244 1.00 65.06 212 SER A CA 1
ATOM 1675 C C . SER A 1 212 ? 9.235 -5.453 -6.515 1.00 65.06 212 SER A C 1
ATOM 1677 O O . SER A 1 212 ? 8.614 -5.879 -5.549 1.00 65.06 212 SER A O 1
ATOM 1679 N N . ILE A 1 213 ? 10.389 -5.991 -6.924 1.00 59.56 213 ILE A N 1
ATOM 1680 C CA . ILE A 1 213 ? 11.087 -7.112 -6.269 1.00 59.56 213 ILE A CA 1
ATOM 1681 C C . ILE A 1 213 ? 11.996 -6.617 -5.131 1.00 59.56 213 ILE A C 1
ATOM 1683 O O . ILE A 1 213 ? 12.094 -7.231 -4.072 1.00 59.56 213 ILE A O 1
ATOM 1687 N N . LEU A 1 214 ? 12.662 -5.477 -5.329 1.00 56.34 214 LEU A N 1
ATOM 1688 C CA . LEU A 1 214 ? 13.570 -4.868 -4.351 1.00 56.34 214 LEU A CA 1
ATOM 1689 C C . LEU A 1 214 ? 12.957 -4.256 -3.062 1.00 56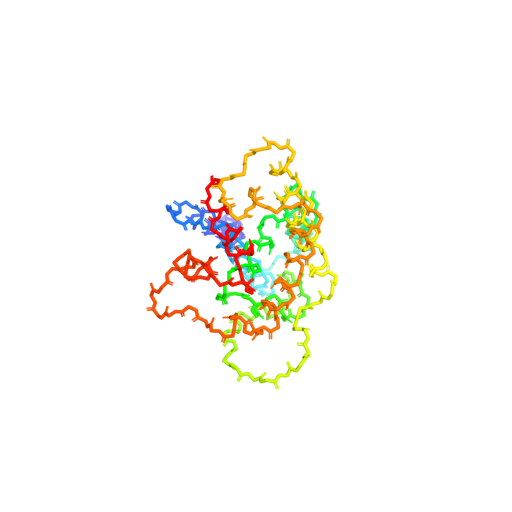.34 214 LEU A C 1
ATOM 1691 O O . LEU A 1 214 ? 13.722 -4.138 -2.103 1.00 56.34 214 LEU A O 1
ATOM 1695 N N . PRO A 1 215 ? 11.659 -3.888 -2.933 1.00 55.28 215 PRO A N 1
ATOM 1696 C CA . PRO A 1 215 ? 11.117 -3.330 -1.691 1.00 55.28 215 PRO A CA 1
ATOM 1697 C C . PRO A 1 215 ? 10.990 -4.386 -0.587 1.00 55.28 215 PRO A C 1
ATOM 1699 O O . PRO A 1 215 ? 10.795 -4.034 0.571 1.00 55.28 215 PRO A O 1
ATOM 1702 N N . SER A 1 216 ? 11.072 -5.673 -0.939 1.00 44.16 216 SER A N 1
ATOM 1703 C CA . SER A 1 216 ? 10.831 -6.810 -0.046 1.00 44.16 216 SER A CA 1
ATOM 1704 C C . SER A 1 216 ? 11.999 -7.149 0.889 1.00 44.16 216 SER A C 1
ATOM 1706 O O . SER A 1 216 ? 11.873 -8.085 1.669 1.00 44.16 216 SER A O 1
ATOM 1708 N N . ASN A 1 217 ? 13.123 -6.424 0.817 1.00 35.84 217 ASN A N 1
ATOM 1709 C CA . ASN A 1 217 ? 14.338 -6.694 1.603 1.00 35.84 217 ASN A CA 1
ATOM 1710 C C . ASN A 1 217 ? 14.621 -5.647 2.701 1.00 35.84 217 ASN A C 1
ATOM 1712 O O . ASN A 1 217 ? 15.783 -5.456 3.067 1.00 35.84 217 ASN A O 1
ATOM 1716 N N . TYR A 1 218 ? 13.587 -4.962 3.199 1.00 36.62 218 TYR A N 1
ATOM 1717 C CA . TYR A 1 218 ? 13.670 -4.183 4.442 1.00 36.62 218 TYR A CA 1
ATOM 1718 C C . TYR A 1 218 ? 13.282 -5.033 5.649 1.00 36.62 218 TYR A C 1
ATOM 1720 O O . TYR A 1 218 ? 12.261 -5.749 5.552 1.00 36.62 218 TYR A O 1
#

Sequence (218 aa):
MWLQLELTKIVAILEPIARSIKCFKLLHTTPADVMVFWMAALASYEKILSSSVLKLPRSIVEDIRAILNKQFNEMTKDAPSDCYAATFLLEPRYRDALANDKPNPFAHSFIIRTRHASGGSDIPIKRSTLQHVGSYLVEVLLQNEYALKDLRHPILHSMPAGLASGALNQQIIAYVRRDYPFNQDPALGESTCDWWSNLVHHSGASILAVRSILPSNY